Protein AF-A0A098L972-F1 (afdb_monomer)

Organism: NCBI:txid153721

Solvent-accessible surface area (backbone atoms only — not comparable 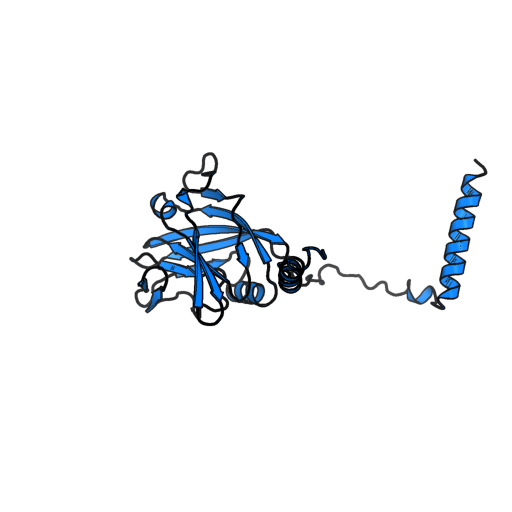to full-atom values): 12579 Å² total; per-residue (Å²): 134,75,71,64,62,56,52,55,59,48,53,55,49,55,52,52,56,57,46,61,78,64,75,62,63,70,65,75,79,73,66,68,86,61,79,78,60,72,91,69,64,77,63,98,65,78,72,55,66,56,50,44,35,39,40,36,23,68,23,90,53,51,44,54,41,71,72,47,38,61,72,61,92,70,59,83,56,42,36,58,42,66,31,90,83,67,70,39,61,31,49,78,92,23,22,44,40,78,46,45,74,92,45,54,71,67,53,50,33,50,40,29,56,76,52,31,27,26,33,43,26,38,36,36,38,40,70,42,75,76,41,36,73,36,47,31,40,40,36,34,59,53,93,96,47,69,51,74,45,80,40,58,61,69,79,49,72,45,64,38,90,92,38,92,36,32,37,38,30,74,81,38,74,43,76,41,31,49,51,23,31,43,30,43,45,37,46,47,65,33,57,36,37,40,36,35,27,43,51,63,70,49,58,65,74,57,58,56,50,59,61,65,70,73,75,81,86,85,79,90,128

Secondary structure (DSSP, 8-state):
--SHHHHHHHHHHHHHHHHHTTT--HHHHSS------TTS---S----SEEEEEEEE-SSS-EEEESS-SS----SS-TTPBPTTT-PBPPTT-SEEEEESSS-HHHHHHHHHHS-EEEEEEEEE-SSHHHHTSPEEEEEEETTEEEEEEE-GGGSS-B-TT-TTEEEETT--EEESTTEEEEEEE-TT-EEEEEEEEEEE--HHHHHHHHHTSS------

Sequence (221 aa):
MKTVNNLVQAFEREAEQSFQNFGGKRSEFLGSNQNFNLSGMVSEGDVPNEIVITIENTDSLDLAAPIFSANEGISTPYGGVTDTITGNTASSGKGIIITPQDYTHNELKKMTENSPFTITKLRYDFGDNTQLKKKFVMRKKDGVSYITTPYYPQNKQNLANNINTVLEDHDFFMVVNAQTTLFVVVGAGKTVQLALTTGARFDATNALRAQTVVTTGRKSY

Structure (mmCIF, N/CA/C/O backbone):
data_AF-A0A098L972-F1
#
_entry.id   AF-A0A098L972-F1
#
loop_
_atom_site.group_PDB
_atom_site.id
_atom_site.type_symbol
_atom_site.label_atom_id
_atom_site.label_alt_id
_atom_site.label_comp_id
_atom_site.label_asym_id
_atom_site.label_entity_id
_atom_site.label_seq_id
_atom_site.pdbx_PDB_ins_code
_atom_site.Cartn_x
_atom_site.Cartn_y
_atom_site.Cartn_z
_atom_site.occupancy
_atom_site.B_iso_or_equiv
_atom_site.auth_seq_id
_atom_site.auth_comp_id
_atom_site.auth_asym_id
_atom_site.auth_atom_id
_atom_site.pdbx_PDB_model_num
ATOM 1 N N . MET A 1 1 ? -5.605 -43.543 -54.477 1.00 52.50 1 MET A N 1
ATOM 2 C CA . MET A 1 1 ? -4.795 -43.890 -53.283 1.00 52.50 1 MET A CA 1
ATOM 3 C C . MET A 1 1 ? -3.302 -44.161 -53.559 1.00 52.50 1 MET A C 1
ATOM 5 O O . MET A 1 1 ? -2.618 -44.557 -52.631 1.00 52.50 1 MET A O 1
ATOM 9 N N . LYS A 1 2 ? -2.740 -43.922 -54.762 1.00 51.16 2 LYS A N 1
ATOM 10 C CA . LYS A 1 2 ? -1.285 -44.105 -55.018 1.00 51.16 2 LYS A CA 1
ATOM 11 C C . LYS A 1 2 ? -0.447 -42.813 -54.982 1.00 51.16 2 LYS A C 1
ATOM 13 O O . LYS A 1 2 ? 0.771 -42.893 -54.973 1.00 51.16 2 LYS A O 1
ATOM 18 N N . THR A 1 3 ? -1.072 -41.637 -54.922 1.00 50.12 3 THR A N 1
ATOM 19 C CA . THR A 1 3 ? -0.370 -40.343 -55.055 1.00 50.12 3 THR A CA 1
ATOM 20 C C . THR A 1 3 ? 0.078 -39.735 -53.718 1.00 50.12 3 THR A C 1
ATOM 22 O O . THR A 1 3 ? 1.050 -38.994 -53.688 1.00 50.12 3 THR A O 1
ATOM 25 N N . VAL A 1 4 ? -0.575 -40.083 -52.601 1.00 47.16 4 VAL A N 1
ATOM 26 C CA . VAL A 1 4 ? -0.238 -39.551 -51.262 1.00 47.16 4 VAL A CA 1
ATOM 27 C C . VAL A 1 4 ? 1.018 -40.221 -50.684 1.00 47.16 4 VAL A C 1
ATOM 29 O O . VAL A 1 4 ? 1.848 -39.546 -50.084 1.00 47.16 4 VAL A O 1
ATOM 32 N N . ASN A 1 5 ? 1.231 -41.515 -50.957 1.00 50.75 5 ASN A N 1
ATOM 33 C CA . ASN A 1 5 ? 2.421 -42.241 -50.485 1.00 50.75 5 ASN A CA 1
ATOM 34 C C . ASN A 1 5 ? 3.733 -41.721 -51.092 1.00 50.75 5 ASN A C 1
ATOM 36 O O . ASN A 1 5 ? 4.767 -41.773 -50.434 1.00 50.75 5 ASN A O 1
ATOM 40 N N . ASN A 1 6 ? 3.700 -41.178 -52.312 1.00 51.72 6 ASN A N 1
ATOM 41 C CA . ASN A 1 6 ? 4.909 -40.668 -52.961 1.00 51.72 6 ASN A CA 1
ATOM 42 C C . ASN A 1 6 ? 5.360 -39.312 -52.394 1.00 51.72 6 ASN A C 1
ATOM 44 O O . ASN A 1 6 ? 6.551 -39.024 -52.416 1.00 51.72 6 ASN A O 1
ATOM 48 N N . LEU A 1 7 ? 4.435 -38.501 -51.864 1.00 49.41 7 LEU A N 1
ATOM 49 C CA . LEU A 1 7 ? 4.753 -37.206 -51.248 1.00 49.41 7 LEU A CA 1
ATOM 50 C C . LEU A 1 7 ? 5.332 -37.372 -49.837 1.00 49.41 7 LEU A C 1
ATOM 52 O O . LEU A 1 7 ? 6.289 -36.687 -49.494 1.00 49.41 7 LEU A O 1
ATOM 56 N N . VAL A 1 8 ? 4.824 -38.332 -49.057 1.00 56.50 8 VAL A N 1
ATOM 57 C CA . VAL A 1 8 ? 5.379 -38.659 -47.730 1.00 56.50 8 VAL A CA 1
ATOM 58 C C . VAL A 1 8 ? 6.806 -39.201 -47.861 1.00 56.50 8 VAL A C 1
ATOM 60 O O . VAL A 1 8 ? 7.713 -38.716 -47.195 1.00 56.50 8 VAL A O 1
ATOM 63 N N . GLN A 1 9 ? 7.045 -40.105 -48.817 1.00 56.38 9 GLN A N 1
ATOM 64 C CA . GLN A 1 9 ? 8.383 -40.652 -49.074 1.00 56.38 9 GLN A CA 1
ATOM 65 C C . GLN A 1 9 ? 9.368 -39.648 -49.695 1.00 56.38 9 GLN A C 1
ATOM 67 O O . GLN A 1 9 ? 10.576 -39.897 -49.693 1.00 56.38 9 GLN A O 1
ATOM 72 N N . ALA A 1 10 ? 8.881 -38.555 -50.291 1.00 56.00 10 ALA A N 1
ATOM 73 C CA . ALA A 1 10 ? 9.723 -37.461 -50.772 1.00 56.00 10 ALA A CA 1
ATOM 74 C C . ALA A 1 10 ? 10.116 -36.526 -49.617 1.00 56.00 10 ALA A C 1
ATOM 76 O O . ALA A 1 10 ? 11.287 -36.179 -49.493 1.00 56.00 10 ALA A O 1
ATOM 77 N N . PHE A 1 11 ? 9.171 -36.221 -48.721 1.00 54.25 11 PHE A N 1
ATOM 78 C CA . PHE A 1 11 ? 9.417 -35.407 -47.530 1.00 54.25 11 PHE A CA 1
ATOM 79 C C . PHE A 1 11 ? 10.381 -36.090 -46.546 1.00 54.25 11 PHE A C 1
ATOM 81 O O . PHE A 1 11 ? 11.287 -35.455 -46.011 1.00 54.25 11 PHE A O 1
ATOM 88 N N . GLU A 1 12 ? 10.254 -37.408 -46.360 1.00 56.72 12 GLU A N 1
ATOM 89 C CA . GLU A 1 12 ? 11.177 -38.191 -45.525 1.00 56.72 12 GLU A CA 1
ATOM 90 C C . GLU A 1 12 ? 12.604 -38.218 -46.100 1.00 56.72 12 GLU A C 1
ATOM 92 O O . GLU A 1 12 ? 13.575 -38.129 -45.347 1.00 56.72 12 GLU A O 1
ATOM 97 N N . ARG A 1 13 ? 12.747 -38.246 -47.433 1.00 58.44 13 ARG A N 1
ATOM 98 C CA . ARG A 1 13 ? 14.059 -38.205 -48.102 1.00 58.44 13 ARG A CA 1
ATOM 99 C C . ARG A 1 13 ? 14.726 -36.830 -48.045 1.00 58.44 13 ARG A C 1
ATOM 101 O O . ARG A 1 13 ? 15.944 -36.767 -47.885 1.00 58.44 13 ARG A O 1
ATOM 108 N N . GLU A 1 14 ? 13.962 -35.742 -48.142 1.00 56.00 14 GLU A N 1
ATOM 109 C CA . GLU A 1 14 ? 14.492 -34.378 -47.965 1.00 56.00 14 GLU A CA 1
ATOM 110 C C . GLU A 1 14 ? 14.901 -34.107 -46.511 1.00 56.00 14 GLU A C 1
AT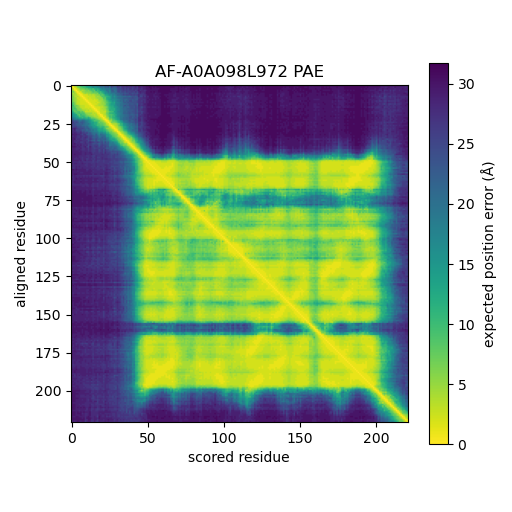OM 112 O O . GLU A 1 14 ? 15.937 -33.481 -46.263 1.00 56.00 14 GLU A O 1
ATOM 117 N N . ALA A 1 15 ? 14.155 -34.646 -45.541 1.00 56.66 15 ALA A N 1
ATOM 118 C CA . ALA A 1 15 ? 14.544 -34.590 -44.138 1.00 56.66 15 ALA A CA 1
ATOM 119 C C . ALA A 1 15 ? 15.865 -35.346 -43.898 1.00 56.66 15 ALA A C 1
ATOM 121 O O . ALA A 1 15 ? 16.786 -34.789 -43.302 1.00 56.66 15 ALA A O 1
ATOM 122 N N . GLU A 1 16 ? 16.021 -36.568 -44.417 1.00 54.09 16 GLU A N 1
ATOM 123 C CA . GLU A 1 16 ? 17.257 -37.350 -44.250 1.00 54.09 16 GLU A CA 1
ATOM 124 C C . GLU A 1 16 ? 18.489 -36.714 -44.911 1.00 54.09 16 GLU A C 1
ATOM 126 O O . GLU A 1 16 ? 19.567 -36.722 -44.311 1.00 54.09 16 GLU A O 1
ATOM 131 N N . GLN A 1 17 ? 18.350 -36.106 -46.095 1.00 56.09 17 GLN A N 1
ATOM 132 C CA . GLN A 1 17 ? 19.457 -35.374 -46.728 1.00 56.09 17 GLN A CA 1
ATOM 133 C C . GLN A 1 17 ? 19.854 -34.123 -45.935 1.00 56.09 17 GLN A C 1
ATOM 135 O O . GLN A 1 17 ? 21.042 -33.816 -45.815 1.00 56.09 17 GLN A O 1
ATOM 140 N N . SER A 1 18 ? 18.882 -33.443 -45.323 1.00 51.28 18 SER A N 1
ATOM 141 C CA . SER A 1 18 ? 19.144 -32.294 -44.449 1.00 51.28 18 SER A CA 1
ATOM 142 C C . SER A 1 18 ? 19.901 -32.703 -43.178 1.00 51.28 18 SER A C 1
ATOM 144 O O . SER A 1 18 ? 20.787 -31.979 -42.730 1.00 51.28 18 SER A O 1
ATOM 146 N N . PHE A 1 19 ? 19.623 -33.892 -42.630 1.00 49.41 19 PHE A N 1
ATOM 147 C CA . PHE A 1 19 ? 20.307 -34.412 -41.441 1.00 49.41 19 PHE A CA 1
ATOM 148 C C . PHE A 1 19 ? 21.750 -34.868 -41.706 1.00 49.41 19 PHE A C 1
ATOM 150 O O . PHE A 1 19 ? 22.604 -34.689 -40.837 1.00 49.41 19 PHE A O 1
ATOM 157 N N . GLN A 1 20 ? 22.062 -35.412 -42.888 1.00 52.22 20 GLN A N 1
ATOM 158 C CA . GLN A 1 20 ? 23.442 -35.805 -43.216 1.00 52.22 20 GLN A CA 1
ATOM 159 C C . GLN A 1 20 ? 24.374 -34.601 -43.416 1.00 52.22 20 GLN A C 1
ATOM 161 O O . GLN A 1 20 ? 25.539 -34.663 -43.024 1.00 52.22 20 GLN A O 1
ATOM 166 N N . ASN A 1 21 ? 23.855 -33.480 -43.928 1.00 50.22 21 ASN A N 1
ATOM 167 C CA . ASN A 1 21 ? 24.629 -32.246 -44.108 1.00 50.22 21 ASN A CA 1
ATOM 168 C C . ASN A 1 21 ? 25.026 -31.566 -42.784 1.00 50.22 21 ASN A C 1
ATOM 170 O O . ASN A 1 21 ? 25.947 -30.753 -42.771 1.00 50.22 21 ASN A O 1
ATOM 174 N N . PHE A 1 22 ? 24.373 -31.914 -41.669 1.00 47.09 22 PHE A N 1
ATOM 175 C CA . PHE A 1 22 ? 24.685 -31.387 -40.336 1.00 47.09 22 PHE A CA 1
ATOM 176 C C . PHE A 1 22 ? 25.669 -32.249 -39.530 1.00 47.09 22 PHE A C 1
ATOM 178 O O . PHE A 1 22 ? 25.986 -31.898 -38.397 1.00 47.09 22 PHE A O 1
ATOM 185 N N . GLY A 1 23 ? 26.168 -33.366 -40.079 1.00 49.84 23 GLY A N 1
ATOM 186 C CA . GLY A 1 23 ? 27.240 -34.165 -39.464 1.00 49.84 23 GLY A CA 1
ATOM 187 C C . GLY A 1 23 ? 26.935 -34.760 -38.077 1.00 49.84 23 GLY A C 1
ATOM 188 O O . GLY A 1 23 ? 27.828 -35.326 -37.450 1.00 49.84 23 GLY A O 1
ATOM 189 N N . GLY A 1 24 ? 25.697 -34.656 -37.585 1.00 48.06 24 GLY A N 1
ATOM 190 C CA . GLY A 1 24 ? 25.294 -35.112 -36.256 1.00 48.06 24 GLY A CA 1
ATOM 191 C C . GLY A 1 24 ? 24.849 -36.573 -36.260 1.00 48.06 24 GLY A C 1
ATOM 192 O O . GLY A 1 24 ? 23.961 -36.969 -37.017 1.00 48.06 24 GLY A O 1
ATOM 193 N N . LYS A 1 25 ? 25.438 -37.401 -35.393 1.00 47.75 25 LYS A N 1
ATOM 194 C CA . LYS A 1 25 ? 25.010 -38.793 -35.206 1.00 47.75 25 LYS A CA 1
ATOM 195 C C . LYS A 1 25 ? 23.637 -38.817 -34.528 1.00 47.75 25 LYS A C 1
ATOM 197 O O . LYS A 1 25 ? 23.486 -38.326 -33.414 1.00 47.75 25 LYS A O 1
ATOM 202 N N . ARG A 1 26 ? 22.649 -39.483 -35.140 1.00 45.66 26 ARG A N 1
ATOM 203 C CA . ARG A 1 26 ? 21.305 -39.711 -34.554 1.00 45.66 26 ARG A CA 1
ATOM 204 C C . ARG A 1 26 ? 21.328 -40.311 -33.137 1.00 45.66 26 ARG A C 1
ATOM 206 O O . ARG A 1 26 ? 20.371 -40.128 -32.390 1.00 45.66 26 ARG A O 1
ATOM 213 N N . SER A 1 27 ? 22.405 -41.000 -32.751 1.00 44.72 27 SER A N 1
ATOM 214 C CA . SER A 1 27 ? 22.571 -41.571 -31.408 1.00 44.72 27 SER A CA 1
ATOM 215 C C . SER A 1 27 ? 22.803 -40.530 -30.308 1.00 44.72 27 SER A C 1
ATOM 217 O O . SER A 1 27 ? 22.597 -40.847 -29.143 1.00 44.72 27 SER A O 1
ATOM 219 N N . GLU A 1 28 ? 23.202 -39.302 -30.649 1.00 48.22 28 GLU A N 1
ATOM 220 C CA . GLU A 1 28 ? 23.379 -38.212 -29.676 1.00 48.22 28 GLU A CA 1
ATOM 221 C C . GLU A 1 28 ? 22.061 -37.480 -29.379 1.00 48.22 28 GLU A C 1
ATOM 223 O O . GLU A 1 28 ? 21.937 -36.839 -28.341 1.00 48.22 28 GLU A O 1
ATOM 228 N N . PHE A 1 29 ? 21.044 -37.638 -30.236 1.00 43.81 29 PHE A N 1
ATOM 229 C CA . PHE A 1 29 ? 19.722 -37.021 -30.061 1.00 43.81 29 PHE A CA 1
ATOM 230 C C . PHE A 1 29 ? 18.684 -37.951 -29.407 1.00 43.81 29 PHE A C 1
ATOM 232 O O . PHE A 1 29 ? 17.643 -37.490 -28.953 1.00 43.81 29 PHE A O 1
ATOM 239 N N . LEU A 1 30 ? 18.955 -39.260 -29.351 1.00 47.97 30 LEU A N 1
ATOM 240 C CA . LEU A 1 30 ? 18.046 -40.276 -28.791 1.00 47.97 30 LEU A CA 1
ATOM 241 C C . LEU A 1 30 ? 18.628 -41.009 -27.564 1.00 47.97 30 LEU A C 1
ATOM 243 O O . LEU A 1 30 ? 18.025 -41.957 -27.069 1.00 47.97 30 LEU A O 1
ATOM 247 N N . GLY A 1 31 ? 19.800 -40.584 -27.075 1.00 37.75 31 GLY A N 1
ATOM 248 C CA . GLY A 1 31 ? 20.553 -41.245 -25.999 1.00 37.75 31 GLY A CA 1
ATOM 249 C C . GLY A 1 31 ? 20.462 -40.597 -24.615 1.00 37.75 31 GLY A C 1
ATOM 250 O O . GLY A 1 31 ? 21.048 -41.111 -23.667 1.00 37.75 31 GLY A O 1
ATOM 251 N N . SER A 1 32 ? 19.729 -39.497 -24.460 1.00 41.75 32 SER A N 1
ATOM 252 C CA . SER A 1 32 ? 19.492 -38.852 -23.169 1.00 41.75 32 SER A CA 1
ATOM 253 C C . SER A 1 32 ? 18.006 -38.905 -22.828 1.00 41.75 32 SER A C 1
ATOM 255 O O . SER A 1 32 ? 17.305 -37.901 -22.837 1.00 41.75 32 SER A O 1
ATOM 257 N N . ASN A 1 33 ? 17.549 -40.088 -22.403 1.00 42.75 33 ASN A N 1
ATOM 258 C CA . ASN A 1 33 ? 16.444 -40.206 -21.444 1.00 42.75 33 ASN A CA 1
ATOM 259 C C . ASN A 1 33 ? 16.915 -39.643 -20.086 1.00 42.75 33 ASN A C 1
ATOM 261 O O . ASN A 1 33 ? 16.972 -40.324 -19.065 1.00 42.75 33 ASN A O 1
ATOM 265 N N . GLN A 1 34 ? 17.320 -38.374 -20.083 1.00 42.16 34 GLN A N 1
ATOM 266 C CA . GLN A 1 34 ? 17.181 -37.554 -18.903 1.00 42.16 34 GLN A CA 1
ATOM 267 C C . GLN A 1 34 ? 15.675 -37.427 -18.758 1.00 42.16 34 GLN A C 1
ATOM 269 O O . GLN A 1 34 ? 15.021 -36.852 -19.627 1.00 42.16 34 GLN A O 1
ATOM 274 N N . ASN A 1 35 ? 15.116 -38.017 -17.702 1.00 35.00 35 ASN A N 1
ATOM 275 C CA . ASN A 1 35 ? 13.846 -37.548 -17.182 1.00 35.00 35 ASN A CA 1
ATOM 276 C C . ASN A 1 35 ? 13.989 -36.031 -17.080 1.00 35.00 35 ASN A C 1
ATOM 278 O O . ASN A 1 35 ? 14.653 -35.534 -16.170 1.00 35.00 35 ASN A O 1
ATOM 282 N N . PHE A 1 36 ? 13.434 -35.309 -18.054 1.00 39.00 36 PHE A N 1
ATOM 283 C CA . PHE A 1 36 ? 13.243 -33.879 -17.957 1.00 39.00 36 PHE A CA 1
ATOM 284 C C . PHE A 1 36 ? 12.194 -33.739 -16.870 1.00 39.00 36 PHE A C 1
ATOM 286 O O . PHE A 1 36 ? 10.987 -33.766 -17.105 1.00 39.00 36 PHE A O 1
ATOM 293 N N . ASN A 1 37 ? 12.679 -33.744 -15.635 1.00 36.34 37 ASN A N 1
ATOM 294 C CA . ASN A 1 37 ? 11.884 -33.504 -14.466 1.00 36.34 37 ASN A CA 1
ATOM 295 C C . ASN A 1 37 ? 11.554 -32.013 -14.541 1.00 36.34 37 ASN A C 1
ATOM 297 O O . ASN A 1 37 ? 12.272 -31.164 -14.018 1.00 36.34 37 ASN A O 1
ATOM 301 N N . LEU A 1 38 ? 10.488 -31.693 -15.279 1.00 42.19 38 LEU A N 1
ATOM 302 C CA . LEU A 1 38 ? 9.939 -30.343 -15.419 1.00 42.19 38 LEU A CA 1
ATOM 303 C C . LEU A 1 38 ? 9.474 -29.774 -14.068 1.00 42.19 38 LEU A C 1
ATOM 305 O O . LEU A 1 38 ? 9.121 -28.607 -13.985 1.00 42.19 38 LEU A O 1
ATOM 309 N N . SER A 1 39 ? 9.542 -30.557 -12.991 1.00 37.50 39 SER A N 1
ATOM 310 C CA . S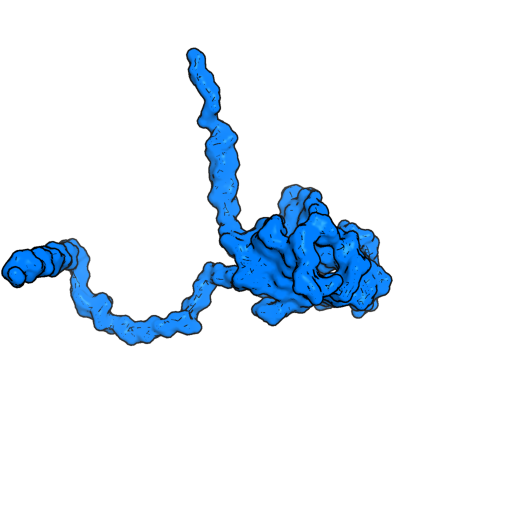ER A 1 39 ? 9.359 -30.107 -11.612 1.00 37.50 39 SER A CA 1
ATOM 311 C C . SER A 1 39 ? 10.551 -29.325 -11.034 1.00 37.50 39 SER A C 1
ATOM 313 O O . SER A 1 39 ? 10.478 -28.906 -9.885 1.00 37.50 39 SER A O 1
ATOM 315 N N . GLY A 1 40 ? 11.643 -29.135 -11.792 1.00 33.03 40 GLY A N 1
ATOM 316 C CA . GLY A 1 40 ? 12.849 -28.424 -11.338 1.00 33.03 40 GLY A CA 1
ATOM 317 C C . GLY A 1 40 ? 13.252 -27.184 -12.144 1.00 33.03 40 GLY A C 1
ATOM 318 O O . GLY A 1 40 ? 14.181 -26.490 -11.737 1.00 33.03 40 GLY A O 1
ATOM 319 N N . MET A 1 41 ? 12.576 -26.868 -13.255 1.00 32.41 41 MET A N 1
ATOM 320 C CA . MET A 1 41 ? 12.711 -25.556 -13.895 1.00 32.41 41 MET A CA 1
ATOM 321 C C . MET A 1 41 ? 11.709 -24.613 -13.239 1.00 32.41 41 MET A C 1
ATOM 323 O O . MET A 1 41 ? 10.597 -24.437 -13.727 1.00 32.41 41 MET A O 1
ATOM 327 N N . VAL A 1 42 ? 12.098 -23.991 -12.129 1.00 40.50 42 VAL A N 1
ATOM 328 C CA . VAL A 1 42 ? 11.539 -22.670 -11.832 1.00 40.50 42 VAL A CA 1
ATOM 329 C C . VAL A 1 42 ? 11.957 -21.803 -13.014 1.00 40.50 42 VAL A C 1
ATOM 331 O O . VAL A 1 42 ? 13.148 -21.550 -13.207 1.00 40.50 42 VAL A O 1
ATOM 334 N N . SER A 1 43 ? 10.994 -21.455 -13.870 1.00 40.91 43 SER A N 1
ATOM 335 C CA . SER A 1 43 ? 11.189 -20.428 -14.885 1.00 40.91 43 SER A CA 1
ATOM 336 C C . SER A 1 43 ? 11.781 -19.212 -14.171 1.00 40.91 43 SER A C 1
ATOM 338 O O . SER A 1 43 ? 11.425 -18.930 -13.022 1.00 40.91 43 SER A O 1
ATOM 340 N N . GLU A 1 44 ? 12.716 -18.494 -14.791 1.00 41.06 44 GLU A N 1
ATOM 341 C CA . GLU A 1 44 ? 13.059 -17.161 -14.305 1.00 41.06 44 GLU A CA 1
ATOM 342 C C . GLU A 1 44 ? 11.805 -16.285 -14.444 1.00 41.06 44 GLU A C 1
ATOM 344 O O . GLU A 1 44 ? 11.593 -15.632 -15.460 1.00 41.06 44 GLU A O 1
ATOM 349 N N . GLY A 1 45 ? 10.987 -16.331 -13.389 1.00 46.09 45 GLY A N 1
ATOM 350 C CA . GLY A 1 45 ? 9.816 -15.575 -12.957 1.00 46.09 45 GLY A CA 1
ATOM 351 C C . GLY A 1 45 ? 8.551 -15.602 -13.817 1.00 46.09 45 GLY A C 1
ATOM 352 O O . GLY A 1 45 ? 8.184 -14.609 -14.454 1.00 46.09 45 GLY A O 1
ATOM 353 N N . ASP A 1 46 ? 7.757 -16.639 -13.620 1.00 50.50 46 ASP A N 1
ATOM 354 C CA . ASP A 1 46 ? 6.315 -16.436 -13.600 1.00 50.50 46 ASP A CA 1
ATOM 355 C C . ASP A 1 46 ? 5.983 -15.457 -12.467 1.00 50.50 46 ASP A C 1
ATOM 357 O O . ASP A 1 46 ? 6.101 -15.764 -11.281 1.00 50.50 46 ASP A O 1
ATOM 361 N N . VAL A 1 47 ? 5.650 -14.220 -12.837 1.00 56.81 47 VAL A N 1
ATOM 362 C CA . VAL A 1 47 ? 5.037 -13.288 -11.894 1.00 56.81 47 VAL A CA 1
ATOM 363 C C . VAL A 1 47 ? 3.684 -13.917 -11.536 1.00 56.81 47 VAL A C 1
ATOM 365 O O . VAL A 1 47 ? 2.954 -14.302 -12.451 1.00 56.81 47 VAL A O 1
ATOM 368 N N . PRO A 1 48 ? 3.345 -14.098 -10.250 1.00 59.75 48 PRO A N 1
ATOM 369 C CA . PRO A 1 48 ? 2.077 -14.711 -9.867 1.00 59.75 48 PRO A CA 1
ATOM 370 C C . PRO A 1 48 ? 0.924 -13.954 -10.505 1.00 59.75 48 PRO A C 1
ATOM 372 O O . PRO A 1 48 ? 0.893 -12.728 -10.432 1.00 59.75 48 PRO A O 1
ATOM 375 N N . ASN A 1 49 ? -0.058 -14.660 -11.061 1.00 79.69 49 ASN A N 1
ATOM 376 C CA . ASN A 1 49 ? -1.231 -14.016 -11.658 1.00 79.69 49 ASN A CA 1
ATOM 377 C C . ASN A 1 49 ? -1.921 -13.037 -10.686 1.00 79.69 49 ASN A C 1
ATOM 379 O O . ASN A 1 49 ? -2.526 -12.066 -11.130 1.00 79.69 49 ASN A O 1
ATOM 383 N N . GLU A 1 50 ? -1.788 -13.242 -9.371 1.00 88.62 50 GLU A N 1
ATOM 384 C CA . GLU A 1 50 ? -2.273 -12.339 -8.328 1.00 88.62 50 GLU A CA 1
ATOM 385 C C . GLU A 1 50 ? -1.318 -12.322 -7.120 1.00 88.62 50 GLU A C 1
ATOM 387 O O . GLU A 1 50 ? -0.862 -13.369 -6.671 1.00 88.62 50 GLU A O 1
ATOM 392 N N . ILE A 1 51 ? -1.014 -11.137 -6.582 1.00 90.25 51 ILE A N 1
ATOM 393 C CA . ILE A 1 51 ? -0.296 -10.961 -5.312 1.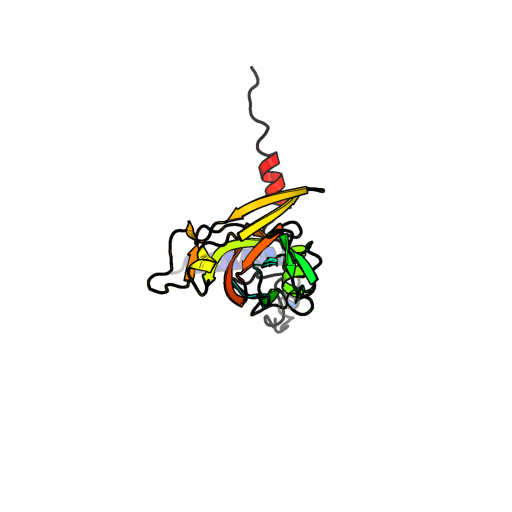00 90.25 51 ILE A CA 1
ATOM 394 C C . ILE A 1 51 ? -1.317 -10.541 -4.255 1.00 90.25 51 ILE A C 1
ATOM 396 O O . ILE A 1 51 ? -1.863 -9.437 -4.337 1.00 90.25 51 ILE A O 1
ATOM 400 N N . VAL A 1 52 ? -1.555 -11.395 -3.258 1.00 92.62 52 VAL A N 1
ATOM 401 C CA . VAL A 1 52 ? -2.466 -11.103 -2.141 1.00 92.62 52 VAL A CA 1
ATOM 402 C C . VAL A 1 52 ? -1.681 -10.631 -0.922 1.00 92.62 52 VAL A C 1
ATOM 404 O O . VAL A 1 52 ? -0.694 -11.254 -0.526 1.00 92.62 52 VAL A O 1
ATOM 407 N N . ILE A 1 53 ? -2.100 -9.511 -0.336 1.00 92.56 53 ILE A N 1
ATOM 408 C CA . ILE A 1 53 ? -1.400 -8.839 0.759 1.00 92.56 53 ILE A CA 1
ATOM 409 C C . ILE A 1 53 ? -2.405 -8.377 1.798 1.00 92.56 53 ILE A C 1
ATOM 411 O O . ILE A 1 53 ? -3.283 -7.567 1.503 1.00 92.56 53 ILE A O 1
ATOM 415 N N . THR A 1 54 ? -2.231 -8.846 3.027 1.00 94.00 54 THR A N 1
ATOM 416 C CA . THR A 1 54 ? -2.949 -8.336 4.193 1.00 94.00 54 THR A CA 1
ATOM 417 C C . THR A 1 54 ? -2.116 -7.248 4.859 1.00 94.00 54 THR A C 1
ATOM 419 O O . THR A 1 54 ? -0.903 -7.394 5.024 1.00 94.00 54 THR A O 1
ATOM 422 N N . ILE A 1 55 ? -2.762 -6.146 5.229 1.00 93.25 55 ILE A N 1
ATOM 423 C CA . ILE A 1 55 ? -2.131 -4.998 5.875 1.00 93.25 55 ILE A CA 1
ATOM 424 C C . ILE A 1 55 ? -2.902 -4.688 7.149 1.00 93.25 55 ILE A C 1
ATOM 426 O O . ILE A 1 55 ? -4.094 -4.390 7.091 1.00 93.25 55 ILE A O 1
ATOM 430 N N . GLU A 1 56 ? -2.216 -4.715 8.283 1.00 93.69 56 GLU A N 1
ATOM 431 C CA . GLU A 1 56 ? -2.780 -4.371 9.586 1.00 93.69 56 GLU A CA 1
ATOM 432 C C . GLU A 1 56 ? -2.108 -3.109 10.127 1.00 93.69 56 GLU A C 1
ATOM 434 O O . GLU A 1 56 ? -0.880 -3.013 10.165 1.00 93.69 56 GLU A O 1
ATOM 439 N N . ASN A 1 57 ? -2.914 -2.143 10.564 1.00 93.62 57 ASN A N 1
ATOM 440 C CA . ASN A 1 57 ? -2.454 -0.985 11.313 1.00 93.62 57 ASN A CA 1
ATOM 441 C C . ASN A 1 57 ? -2.767 -1.169 12.800 1.00 93.62 57 ASN A C 1
ATOM 443 O O . ASN A 1 57 ? -3.904 -1.003 13.236 1.00 93.62 57 ASN A O 1
ATOM 447 N N . THR A 1 58 ? -1.736 -1.470 13.584 1.00 93.62 58 THR A N 1
ATOM 448 C CA . THR A 1 58 ? -1.845 -1.670 15.040 1.00 93.62 58 THR A CA 1
ATOM 449 C C . THR A 1 58 ? -1.795 -0.360 15.841 1.00 93.62 58 THR A C 1
ATOM 451 O O . THR A 1 58 ? -1.914 -0.372 17.071 1.00 93.62 58 THR A O 1
ATOM 454 N N . ASP A 1 59 ? -1.606 0.780 15.168 1.00 93.12 59 ASP A N 1
ATOM 455 C CA . ASP A 1 59 ? -1.552 2.103 15.783 1.00 93.12 59 ASP A CA 1
ATOM 456 C C . ASP A 1 59 ? -2.941 2.763 15.895 1.00 93.12 59 ASP A C 1
ATOM 458 O O . ASP A 1 59 ? -3.920 2.362 15.265 1.00 93.12 59 ASP A O 1
ATOM 462 N N . SER A 1 60 ? -3.024 3.794 16.733 1.00 92.88 60 SER A N 1
ATOM 463 C CA . SER A 1 60 ? -4.178 4.686 16.881 1.00 92.88 60 SER A CA 1
ATOM 464 C C . SER A 1 60 ? -4.218 5.827 15.857 1.00 92.88 60 SER A C 1
ATOM 466 O O . SER A 1 60 ? -5.180 6.594 15.845 1.00 92.88 60 SER A O 1
ATOM 468 N N . LEU A 1 61 ? -3.186 5.966 15.026 1.00 93.31 61 LEU A N 1
ATOM 469 C CA . LEU A 1 61 ? -3.105 6.933 13.934 1.00 93.31 61 LEU A CA 1
ATOM 470 C C . LEU A 1 61 ? -3.238 6.235 12.580 1.00 93.31 61 LEU A C 1
ATOM 472 O O . LEU A 1 61 ? -2.871 5.072 12.430 1.00 93.31 61 LEU A O 1
ATOM 476 N N . ASP A 1 62 ? -3.723 6.959 11.574 1.00 93.75 62 ASP A N 1
ATOM 477 C CA . ASP A 1 62 ? -3.672 6.488 10.188 1.00 93.75 62 ASP A CA 1
ATOM 478 C C . ASP A 1 62 ? -2.213 6.406 9.726 1.00 93.75 62 ASP A C 1
ATOM 480 O O . ASP A 1 62 ? -1.461 7.364 9.905 1.00 93.75 62 ASP A O 1
ATOM 484 N N . LEU A 1 63 ? -1.820 5.303 9.093 1.00 92.25 63 LEU A N 1
ATOM 485 C CA . LEU A 1 63 ? -0.448 5.084 8.626 1.00 92.25 63 LEU A CA 1
ATOM 486 C C . LEU A 1 63 ? -0.447 4.545 7.193 1.00 92.25 63 LEU A C 1
ATOM 488 O O . LEU A 1 63 ? -1.357 3.819 6.793 1.00 92.25 63 LEU A O 1
ATOM 492 N N . ALA A 1 64 ? 0.573 4.883 6.405 1.00 90.75 64 ALA A N 1
ATOM 493 C CA . ALA A 1 64 ? 0.763 4.346 5.065 1.00 90.75 64 ALA A CA 1
ATOM 494 C C . ALA A 1 64 ? 1.678 3.119 5.056 1.00 90.75 64 ALA A C 1
ATOM 496 O O . ALA A 1 64 ? 2.805 3.140 5.548 1.00 90.75 64 ALA A O 1
ATOM 497 N N . ALA A 1 65 ? 1.192 2.055 4.426 1.00 89.00 65 ALA A N 1
ATOM 498 C CA . ALA A 1 65 ? 1.908 0.813 4.207 1.00 89.00 65 ALA A CA 1
ATOM 499 C C . ALA A 1 65 ? 2.612 0.821 2.840 1.00 89.00 65 ALA A C 1
ATOM 501 O O . ALA A 1 65 ? 1.920 0.914 1.821 1.00 89.00 65 ALA A O 1
ATOM 502 N N . PRO A 1 66 ? 3.951 0.717 2.778 1.00 88.44 66 PRO A N 1
ATOM 503 C CA . PRO A 1 66 ? 4.681 0.563 1.523 1.00 88.44 66 PRO A CA 1
ATOM 504 C C . PRO A 1 66 ? 4.681 -0.901 1.059 1.00 88.44 66 PRO A C 1
ATOM 506 O O . PRO A 1 66 ? 5.217 -1.783 1.722 1.00 88.44 66 PRO A O 1
ATOM 509 N N . ILE A 1 67 ? 4.079 -1.172 -0.093 1.00 86.31 67 ILE A N 1
ATOM 510 C CA . ILE A 1 67 ? 3.882 -2.537 -0.596 1.00 86.31 67 ILE A CA 1
ATOM 511 C C . ILE A 1 67 ? 5.064 -3.016 -1.439 1.00 86.31 67 ILE A C 1
ATOM 513 O O . ILE A 1 67 ? 5.678 -4.040 -1.152 1.00 86.31 67 ILE A O 1
ATOM 517 N N . PHE A 1 68 ? 5.397 -2.260 -2.482 1.00 82.75 68 PHE A N 1
ATOM 518 C CA . PHE A 1 68 ? 6.496 -2.560 -3.395 1.00 82.75 68 PHE A CA 1
ATOM 519 C C . PHE A 1 68 ? 7.616 -1.565 -3.138 1.00 82.75 68 PHE A C 1
ATOM 521 O O . PHE A 1 68 ? 7.667 -0.544 -3.799 1.00 82.75 68 PHE A O 1
ATOM 528 N N . SER A 1 69 ? 8.455 -1.775 -2.129 1.00 71.62 69 SER A N 1
ATOM 529 C CA . SER A 1 69 ? 9.412 -0.747 -1.705 1.00 71.62 69 SER A CA 1
ATOM 530 C C . SER A 1 69 ? 10.847 -1.241 -1.637 1.00 71.62 69 SER A C 1
ATOM 532 O O . SER A 1 69 ? 11.371 -1.545 -0.565 1.00 71.62 69 SER A O 1
ATOM 534 N N . ALA A 1 70 ? 11.538 -1.227 -2.7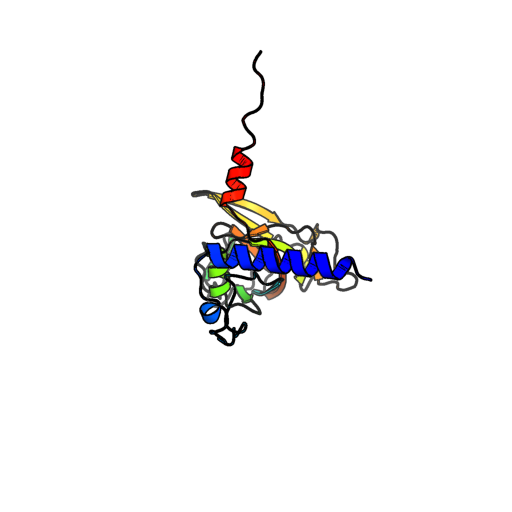75 1.00 70.38 70 ALA A N 1
ATOM 535 C CA . ALA A 1 70 ? 12.986 -1.434 -2.786 1.00 70.38 70 ALA A CA 1
ATOM 536 C C . ALA A 1 70 ? 13.729 -0.340 -1.985 1.00 70.38 70 ALA A C 1
ATOM 538 O O . ALA A 1 70 ? 14.688 -0.627 -1.265 1.00 70.38 70 ALA A O 1
ATOM 539 N N . ASN A 1 71 ? 13.236 0.907 -2.064 1.00 63.53 71 ASN A N 1
ATOM 540 C CA . ASN A 1 71 ? 13.878 2.094 -1.483 1.00 63.53 71 ASN A CA 1
ATOM 541 C C . ASN A 1 71 ? 13.340 2.530 -0.117 1.00 63.53 71 ASN A C 1
ATOM 543 O O . ASN A 1 71 ? 14.005 3.318 0.554 1.00 63.53 71 ASN A O 1
ATOM 547 N N . GLU A 1 72 ? 12.153 2.082 0.294 1.00 64.44 72 GLU A N 1
ATOM 548 C CA . GLU A 1 72 ? 11.638 2.455 1.612 1.00 64.44 72 GLU A CA 1
ATOM 549 C C . GLU A 1 72 ? 12.327 1.547 2.635 1.00 64.44 72 GLU A C 1
ATOM 551 O O . GLU A 1 72 ? 12.033 0.357 2.739 1.00 64.44 72 GLU A O 1
ATOM 556 N N . GLY A 1 73 ? 13.342 2.082 3.314 1.00 57.00 73 GLY A N 1
ATOM 557 C CA . GLY A 1 73 ? 14.179 1.353 4.267 1.00 57.00 73 GLY A CA 1
ATOM 558 C C . GLY A 1 73 ? 13.449 1.069 5.573 1.00 57.00 73 GLY A C 1
ATOM 559 O O . GLY A 1 73 ? 13.821 1.614 6.607 1.00 57.00 73 GLY A O 1
ATOM 560 N N . ILE A 1 74 ? 12.396 0.259 5.523 1.00 60.66 74 ILE A N 1
ATOM 561 C CA . ILE A 1 74 ? 11.527 0.035 6.669 1.00 60.66 74 ILE A CA 1
ATOM 562 C C . ILE A 1 74 ? 11.551 -1.457 7.072 1.00 60.66 74 ILE A C 1
ATOM 564 O O . ILE A 1 74 ? 11.548 -2.340 6.212 1.00 60.66 74 ILE A O 1
ATOM 568 N N . SER A 1 75 ? 11.586 -1.754 8.384 1.00 59.09 75 SER A N 1
ATOM 569 C CA . SER A 1 75 ? 11.510 -3.099 9.016 1.00 59.09 75 SER A CA 1
ATOM 570 C C . SER A 1 75 ? 10.143 -3.423 9.663 1.00 59.09 75 SER A C 1
ATOM 572 O O . SER A 1 75 ? 9.749 -2.724 10.588 1.00 59.09 75 SER A O 1
ATOM 574 N N . THR A 1 76 ? 9.398 -4.443 9.223 1.00 61.69 76 THR A N 1
ATOM 575 C CA . THR A 1 76 ? 8.036 -4.722 9.739 1.00 61.69 76 THR A CA 1
ATOM 576 C C . THR A 1 76 ? 8.066 -5.320 11.159 1.00 61.69 76 THR A C 1
ATOM 578 O O . THR A 1 76 ? 8.789 -6.303 11.343 1.00 61.69 76 THR A O 1
ATOM 581 N N . PRO A 1 77 ? 7.258 -4.843 12.134 1.00 59.97 77 PRO A N 1
ATOM 582 C CA . PRO A 1 77 ? 6.426 -3.638 12.099 1.00 59.97 77 PRO A CA 1
ATOM 583 C C . PRO A 1 77 ? 7.262 -2.356 12.184 1.00 59.97 77 PRO A C 1
ATOM 585 O O . PRO A 1 77 ? 8.188 -2.254 12.986 1.00 59.97 77 PRO A O 1
ATOM 588 N N . TYR A 1 78 ? 6.892 -1.355 11.387 1.00 65.81 78 TYR A N 1
ATOM 589 C CA . TYR A 1 78 ? 7.657 -0.118 11.162 1.00 65.81 78 TYR A CA 1
ATOM 590 C C . TYR A 1 78 ? 7.616 0.908 12.324 1.00 65.81 78 TYR A C 1
ATOM 592 O O . TYR A 1 78 ? 7.646 2.118 12.100 1.00 65.81 78 TYR A O 1
ATOM 600 N N . GLY A 1 79 ? 7.511 0.443 13.571 1.00 65.31 79 GLY A N 1
ATOM 601 C CA . GLY A 1 79 ? 7.239 1.269 14.750 1.00 65.31 79 GLY A CA 1
ATOM 602 C C . GLY A 1 79 ? 8.289 2.331 15.067 1.00 65.31 79 GLY A C 1
ATOM 603 O O . GLY A 1 79 ? 9.488 2.111 14.913 1.00 65.31 79 GLY A O 1
ATOM 604 N N . GLY A 1 80 ? 7.825 3.501 15.521 1.00 62.88 80 GLY A N 1
ATOM 605 C CA . GLY A 1 80 ? 8.671 4.662 15.819 1.00 62.88 80 GLY A CA 1
ATOM 606 C C . GLY A 1 80 ? 9.113 5.483 14.600 1.00 62.88 80 GLY A C 1
ATOM 607 O O . GLY A 1 80 ? 9.823 6.472 14.773 1.00 62.88 80 GLY A O 1
ATOM 608 N N . VAL A 1 81 ? 8.712 5.107 13.380 1.00 71.50 81 VAL A N 1
ATOM 609 C CA . VAL A 1 81 ? 9.065 5.820 12.142 1.00 71.50 81 VAL A CA 1
ATOM 610 C C . VAL A 1 81 ? 7.941 6.772 11.729 1.00 71.50 81 VAL A C 1
ATOM 612 O O . VAL A 1 81 ? 6.759 6.427 11.793 1.00 71.50 81 VAL A O 1
ATOM 615 N N . THR A 1 82 ? 8.309 7.980 11.296 1.00 79.19 82 THR A N 1
ATOM 616 C CA . THR A 1 82 ? 7.369 8.930 10.688 1.00 79.19 82 THR A CA 1
ATOM 617 C C . THR A 1 82 ? 7.044 8.513 9.263 1.00 79.19 82 THR A C 1
ATOM 619 O O . THR A 1 82 ? 7.920 8.455 8.400 1.00 79.19 82 THR A O 1
ATOM 622 N N . ASP A 1 83 ? 5.765 8.277 9.006 1.00 80.06 83 ASP A N 1
ATOM 623 C CA . ASP A 1 83 ? 5.239 8.041 7.676 1.00 80.06 83 ASP A CA 1
ATOM 624 C C . ASP A 1 83 ? 5.269 9.337 6.852 1.00 80.06 83 ASP A C 1
ATOM 626 O O . ASP A 1 83 ? 4.620 10.333 7.168 1.00 80.06 83 ASP A O 1
ATOM 630 N N . THR A 1 84 ? 6.004 9.311 5.743 1.00 78.88 84 THR A N 1
ATOM 631 C CA . THR A 1 84 ? 6.166 10.456 4.834 1.00 78.88 84 THR A CA 1
ATOM 632 C C . THR A 1 84 ? 4.935 10.747 3.963 1.00 78.88 84 THR A C 1
ATOM 634 O O . THR A 1 84 ? 4.949 11.706 3.185 1.00 78.88 84 THR A O 1
ATOM 637 N N . ILE A 1 85 ? 3.891 9.918 4.034 1.00 86.12 85 ILE A N 1
ATOM 638 C CA . ILE A 1 85 ? 2.624 10.088 3.313 1.00 86.12 85 ILE A CA 1
ATOM 639 C C . ILE A 1 85 ? 1.574 10.762 4.192 1.00 86.12 85 ILE A C 1
ATOM 641 O O . ILE A 1 85 ? 0.921 11.704 3.737 1.00 86.12 85 ILE A O 1
ATOM 645 N N . THR A 1 86 ? 1.388 10.280 5.423 1.00 84.81 86 THR A N 1
ATOM 646 C CA . THR A 1 86 ? 0.414 10.845 6.374 1.00 84.81 86 THR A CA 1
ATOM 647 C C . THR A 1 86 ? 1.010 11.924 7.276 1.00 84.81 86 THR A C 1
ATOM 649 O O . THR A 1 86 ? 0.268 12.768 7.769 1.00 84.81 86 THR A O 1
ATOM 652 N N . GLY A 1 87 ? 2.332 11.928 7.473 1.00 86.44 87 GLY A N 1
ATOM 653 C CA . GLY A 1 87 ? 3.020 12.773 8.452 1.00 86.44 87 GLY A CA 1
ATOM 654 C C . GLY A 1 87 ? 2.945 12.244 9.888 1.00 86.44 87 GLY A C 1
ATOM 655 O O . GLY A 1 87 ? 3.456 12.899 10.795 1.00 86.44 87 GLY A O 1
ATOM 656 N N . ASN A 1 88 ? 2.326 11.080 10.107 1.00 88.62 88 ASN A N 1
ATOM 657 C CA . ASN A 1 88 ? 2.148 10.495 11.431 1.00 88.62 88 ASN A CA 1
ATOM 658 C C . ASN A 1 88 ? 3.355 9.642 11.829 1.00 88.62 88 ASN A C 1
ATOM 660 O O . ASN A 1 88 ? 3.911 8.909 11.013 1.00 88.62 88 ASN A O 1
ATOM 664 N N . THR A 1 89 ? 3.739 9.698 13.100 1.00 88.06 89 THR A N 1
ATOM 665 C CA . THR A 1 89 ? 4.781 8.839 13.671 1.00 88.06 89 THR A CA 1
ATOM 666 C C . THR A 1 89 ? 4.127 7.695 14.425 1.00 88.06 89 THR A C 1
ATOM 668 O O . THR A 1 89 ? 3.370 7.936 15.364 1.00 88.06 89 THR A O 1
ATOM 671 N N . ALA A 1 90 ? 4.417 6.457 14.021 1.00 85.25 90 ALA A N 1
ATOM 672 C CA . ALA A 1 90 ? 3.906 5.282 14.716 1.00 85.25 90 ALA A CA 1
ATOM 673 C C . ALA A 1 90 ? 4.436 5.231 16.156 1.00 85.25 90 ALA A C 1
ATOM 675 O O . ALA A 1 90 ? 5.613 5.504 16.411 1.00 85.25 90 ALA A O 1
ATOM 676 N N . SER A 1 91 ? 3.585 4.834 17.097 1.00 85.56 91 SER A N 1
ATOM 677 C CA . SER A 1 91 ? 3.978 4.604 18.484 1.00 85.56 91 SER A CA 1
ATOM 678 C C . SER A 1 91 ? 5.030 3.497 18.553 1.00 85.56 91 SER A C 1
ATOM 680 O O . SER A 1 91 ? 5.011 2.545 17.769 1.00 85.56 91 SER A O 1
ATOM 682 N N . SER A 1 92 ? 5.946 3.586 19.517 1.00 83.62 92 SER A N 1
ATOM 683 C CA . SER A 1 92 ? 6.935 2.525 19.731 1.00 83.62 92 SER A CA 1
ATOM 684 C C . SER A 1 92 ? 6.241 1.177 19.971 1.00 83.62 92 SER A C 1
ATOM 686 O O . SER A 1 92 ? 5.310 1.088 20.772 1.00 83.62 92 SER A O 1
ATOM 688 N N . GLY A 1 93 ? 6.672 0.139 19.250 1.00 81.56 93 GLY A N 1
ATOM 689 C CA . GLY A 1 93 ? 6.081 -1.204 19.312 1.00 81.56 93 GLY A CA 1
ATOM 690 C C . GLY A 1 93 ? 4.748 -1.381 18.571 1.00 81.56 93 GLY A C 1
ATOM 691 O O . GLY A 1 93 ? 4.181 -2.468 18.628 1.00 81.56 93 GLY A O 1
ATOM 692 N N . LYS A 1 94 ? 4.251 -0.354 17.872 1.00 87.56 94 LYS A N 1
ATOM 693 C CA . LYS A 1 94 ? 3.060 -0.405 17.008 1.00 87.56 94 LYS A CA 1
ATOM 694 C C . LYS A 1 94 ? 3.405 0.035 15.590 1.00 87.56 94 LYS A C 1
ATOM 696 O O . LYS A 1 94 ? 4.497 0.527 15.339 1.00 87.56 94 LYS A O 1
ATOM 701 N N . GLY A 1 95 ? 2.476 -0.125 14.658 1.00 89.75 95 GLY A N 1
ATOM 702 C CA . GLY A 1 95 ? 2.603 0.369 13.292 1.00 89.75 95 GLY A CA 1
ATOM 703 C C . GLY A 1 95 ? 1.950 -0.552 12.272 1.00 89.75 95 GLY A C 1
ATOM 704 O O . GLY A 1 95 ? 1.029 -1.307 12.590 1.00 89.75 95 GLY A O 1
ATOM 705 N N . ILE A 1 96 ? 2.455 -0.483 11.043 1.00 89.38 96 ILE A N 1
ATOM 706 C CA . ILE A 1 96 ? 1.994 -1.313 9.935 1.00 89.38 96 ILE A CA 1
ATOM 707 C C . ILE A 1 96 ? 2.673 -2.684 9.965 1.00 89.38 96 ILE A C 1
ATOM 709 O O . ILE A 1 96 ? 3.903 -2.778 10.016 1.00 89.38 96 ILE A O 1
ATOM 713 N N . ILE A 1 97 ? 1.863 -3.729 9.839 1.00 89.00 97 ILE A N 1
ATOM 714 C CA . ILE A 1 97 ? 2.279 -5.098 9.539 1.00 89.00 97 ILE A CA 1
ATOM 715 C C . ILE A 1 97 ? 1.814 -5.418 8.116 1.00 89.00 97 ILE A C 1
ATOM 717 O O . ILE A 1 97 ? 0.654 -5.196 7.776 1.00 89.00 97 ILE A O 1
ATOM 721 N N . ILE A 1 98 ? 2.726 -5.920 7.278 1.00 88.00 98 ILE A N 1
ATOM 722 C CA . ILE A 1 98 ? 2.447 -6.316 5.892 1.00 88.00 98 ILE A CA 1
ATOM 723 C C . ILE A 1 98 ? 2.705 -7.811 5.774 1.00 88.00 98 ILE A C 1
ATOM 725 O O . ILE A 1 98 ? 3.831 -8.266 5.976 1.00 88.00 98 ILE A O 1
ATOM 729 N N . THR A 1 99 ? 1.671 -8.564 5.422 1.00 88.38 99 THR A N 1
ATOM 730 C CA . THR A 1 99 ? 1.726 -10.020 5.297 1.00 88.38 99 THR A CA 1
ATOM 731 C C . THR A 1 99 ? 1.281 -10.413 3.891 1.00 88.38 99 THR A C 1
ATOM 733 O O . THR A 1 99 ? 0.079 -10.546 3.644 1.00 88.38 99 THR A O 1
ATOM 736 N N . PRO A 1 100 ? 2.220 -10.564 2.940 1.00 86.94 100 PRO A N 1
ATOM 737 C CA . PRO A 1 100 ? 1.915 -11.193 1.663 1.00 86.94 100 PRO A CA 1
ATOM 738 C C . PRO A 1 100 ? 1.592 -12.678 1.887 1.00 86.94 100 PRO A C 1
ATOM 740 O O . PRO A 1 100 ? 2.191 -13.318 2.748 1.00 86.94 100 PRO A O 1
ATOM 743 N N . GLN A 1 101 ? 0.630 -13.217 1.140 1.00 85.56 101 GLN A N 1
ATOM 744 C CA . GLN A 1 101 ? 0.138 -14.583 1.346 1.00 85.56 101 GLN A CA 1
ATOM 745 C C . GLN A 1 101 ? 1.123 -15.647 0.841 1.00 85.56 101 GLN A C 1
ATOM 747 O O . GLN A 1 101 ? 1.450 -16.578 1.571 1.00 85.56 101 GLN A O 1
ATOM 752 N N . ASP A 1 102 ? 1.612 -15.486 -0.390 1.00 78.69 102 ASP A N 1
ATOM 753 C CA . ASP A 1 102 ? 2.445 -16.487 -1.075 1.00 78.69 102 ASP A CA 1
ATOM 754 C C . ASP A 1 102 ? 3.929 -16.087 -1.146 1.00 78.69 102 ASP A C 1
ATOM 756 O O . ASP A 1 102 ? 4.735 -16.766 -1.777 1.00 78.69 102 ASP A O 1
ATOM 760 N N . TYR A 1 103 ? 4.292 -14.970 -0.507 1.00 74.25 103 TYR A N 1
ATOM 761 C CA . TYR A 1 103 ? 5.634 -14.392 -0.541 1.00 74.25 103 TYR A CA 1
ATOM 762 C C . TYR A 1 103 ? 6.059 -13.935 0.843 1.00 74.25 103 TYR A C 1
ATOM 764 O O . TYR A 1 103 ? 5.289 -13.344 1.599 1.00 74.25 103 TYR A O 1
ATOM 772 N N . THR A 1 104 ? 7.342 -14.070 1.138 1.00 72.75 104 THR A N 1
ATOM 773 C CA . THR A 1 104 ? 7.952 -13.235 2.167 1.00 72.75 104 THR A CA 1
ATOM 774 C C . THR A 1 104 ? 8.098 -11.801 1.650 1.00 72.75 104 THR A C 1
ATOM 776 O O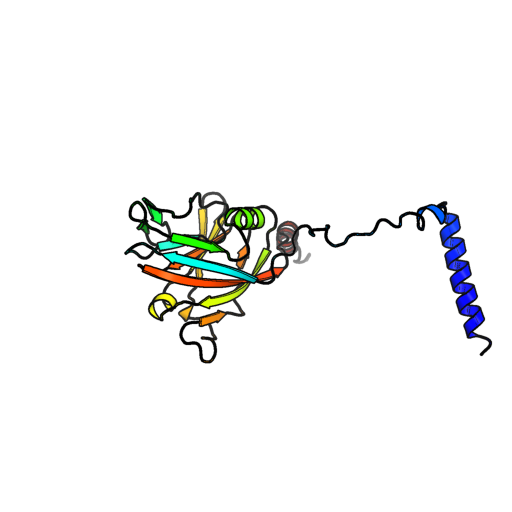 . THR A 1 104 ? 8.281 -11.553 0.456 1.00 72.75 104 THR A O 1
ATOM 779 N N . HIS A 1 105 ? 8.089 -10.819 2.555 1.00 70.62 105 HIS A N 1
ATOM 780 C CA . HIS A 1 105 ? 8.330 -9.418 2.186 1.00 70.62 105 HIS A CA 1
ATOM 781 C C . HIS A 1 105 ? 9.684 -9.229 1.464 1.00 70.62 105 HIS A C 1
ATOM 783 O O . HIS A 1 105 ? 9.801 -8.426 0.540 1.00 70.62 105 HIS A O 1
ATOM 789 N N . ASN A 1 106 ? 10.696 -10.027 1.827 1.00 74.00 106 ASN A N 1
ATOM 790 C CA . ASN A 1 106 ? 12.005 -10.023 1.171 1.00 74.00 106 ASN A CA 1
ATOM 791 C C . ASN A 1 106 ? 11.966 -10.579 -0.259 1.00 74.00 106 ASN A C 1
ATOM 793 O O . ASN A 1 106 ? 12.674 -10.065 -1.123 1.00 74.00 106 ASN A O 1
ATOM 797 N N . GLU A 1 107 ? 11.175 -11.617 -0.526 1.00 77.00 107 GLU A N 1
ATOM 798 C CA . GLU A 1 107 ? 10.988 -12.130 -1.889 1.00 77.00 107 GLU A CA 1
ATOM 799 C C . GLU A 1 107 ? 10.260 -11.113 -2.753 1.00 77.00 107 GLU A C 1
ATOM 801 O O . GLU A 1 107 ? 10.724 -10.825 -3.854 1.00 77.00 107 GLU A O 1
ATOM 806 N N . LEU A 1 108 ? 9.207 -10.485 -2.221 1.00 76.94 108 LEU A N 1
ATOM 807 C CA . LEU A 1 108 ? 8.508 -9.417 -2.924 1.00 76.94 108 LEU A CA 1
ATOM 808 C C . LEU A 1 108 ? 9.469 -8.271 -3.269 1.00 76.94 108 LEU A C 1
ATOM 810 O O . LEU A 1 108 ? 9.532 -7.847 -4.420 1.00 76.94 108 LEU A O 1
ATOM 814 N N . LYS A 1 109 ? 10.307 -7.840 -2.319 1.00 77.62 109 LYS A N 1
ATOM 815 C CA . LYS A 1 109 ? 11.352 -6.840 -2.571 1.00 77.62 109 LYS A CA 1
ATOM 816 C C . LYS A 1 109 ? 12.304 -7.267 -3.695 1.00 77.62 109 LYS A C 1
ATOM 818 O O . LYS A 1 109 ? 12.491 -6.517 -4.653 1.00 77.62 109 LYS A O 1
ATOM 823 N N . LYS A 1 110 ? 12.844 -8.489 -3.641 1.00 77.62 110 LYS A N 1
ATOM 824 C CA . LYS A 1 110 ? 13.737 -9.020 -4.687 1.00 77.62 110 LYS A CA 1
ATOM 825 C C . LYS A 1 110 ? 13.058 -9.102 -6.053 1.00 77.62 110 LYS A C 1
ATOM 827 O O . LYS A 1 110 ? 13.708 -8.809 -7.054 1.00 77.62 110 LYS A O 1
ATOM 832 N N . MET A 1 111 ? 11.779 -9.473 -6.109 1.00 74.69 111 MET A N 1
ATOM 833 C CA . MET A 1 111 ? 11.003 -9.487 -7.351 1.00 74.69 111 MET A CA 1
ATOM 834 C C . MET A 1 111 ? 10.885 -8.079 -7.937 1.00 74.69 111 MET A C 1
ATOM 836 O O . MET A 1 111 ? 11.150 -7.891 -9.121 1.00 74.69 111 MET A O 1
ATOM 840 N N . THR A 1 112 ? 10.574 -7.074 -7.111 1.00 76.50 112 THR A N 1
ATOM 841 C CA . THR A 1 112 ? 10.476 -5.676 -7.573 1.00 76.50 112 THR A CA 1
ATOM 842 C C . THR A 1 112 ? 11.810 -5.114 -8.069 1.00 76.50 112 THR A C 1
ATOM 844 O O . THR A 1 112 ? 11.824 -4.282 -8.976 1.00 76.50 112 THR A O 1
ATOM 847 N N . GLU A 1 113 ? 12.931 -5.572 -7.506 1.00 78.12 113 GLU A N 1
ATOM 848 C CA . GLU A 1 113 ? 14.273 -5.117 -7.878 1.00 78.12 113 GLU A CA 1
ATOM 849 C C . GLU A 1 113 ? 14.779 -5.772 -9.167 1.00 78.12 113 GLU A C 1
ATOM 851 O O . GLU A 1 113 ? 15.299 -5.081 -10.042 1.00 78.12 113 GLU A O 1
ATOM 856 N N . ASN A 1 114 ? 14.610 -7.090 -9.297 1.00 77.25 114 ASN A N 1
ATOM 857 C CA . ASN A 1 114 ? 15.266 -7.879 -10.343 1.00 77.25 114 ASN A CA 1
ATOM 858 C C . ASN A 1 114 ? 14.368 -8.194 -11.541 1.00 77.25 114 ASN A C 1
ATOM 860 O O . ASN A 1 114 ? 14.858 -8.595 -12.594 1.00 77.25 114 ASN A O 1
ATOM 864 N N . SER A 1 115 ? 13.050 -8.073 -11.400 1.00 79.69 115 SER A N 1
ATOM 865 C CA . SER A 1 115 ? 12.108 -8.483 -12.442 1.00 79.69 115 SER A CA 1
ATOM 866 C C . SER A 1 115 ? 10.921 -7.533 -12.496 1.00 79.69 115 SER A C 1
ATOM 868 O O . SER A 1 115 ? 9.854 -7.879 -12.003 1.00 79.69 115 SER A O 1
ATOM 870 N N . PRO A 1 116 ? 11.076 -6.333 -13.084 1.00 84.56 116 PRO A N 1
ATOM 871 C CA . PRO A 1 116 ? 9.982 -5.383 -13.216 1.00 84.56 116 PRO A CA 1
ATOM 872 C C . PRO A 1 116 ? 8.742 -5.985 -13.884 1.00 84.56 116 PRO A C 1
ATOM 874 O O . PRO A 1 116 ? 8.832 -6.743 -14.853 1.00 84.56 116 PRO A O 1
ATOM 877 N N . PHE A 1 117 ? 7.566 -5.602 -13.406 1.00 86.62 117 PHE A N 1
ATOM 878 C CA . PHE A 1 117 ? 6.279 -6.092 -13.898 1.00 86.62 117 PHE A CA 1
ATOM 879 C C . PHE A 1 117 ? 5.226 -4.990 -13.854 1.00 86.62 117 PHE A C 1
ATOM 881 O O . PHE A 1 117 ? 5.500 -3.852 -13.473 1.00 86.62 117 PHE A O 1
ATOM 888 N N . THR A 1 118 ? 4.016 -5.312 -14.287 1.00 89.50 118 THR A N 1
ATOM 889 C CA . THR A 1 118 ? 2.865 -4.414 -14.188 1.00 89.50 118 THR A CA 1
ATOM 890 C C . THR A 1 118 ? 1.818 -5.007 -13.260 1.00 89.50 118 THR A C 1
ATOM 892 O O . THR A 1 118 ? 1.659 -6.221 -13.203 1.00 89.50 118 THR A O 1
ATOM 895 N N . ILE A 1 119 ? 1.094 -4.162 -12.536 1.00 91.81 119 ILE A N 1
ATOM 896 C CA . ILE A 1 119 ? -0.208 -4.504 -11.966 1.00 91.81 119 ILE A CA 1
ATOM 897 C C . ILE A 1 119 ? -1.258 -3.956 -12.918 1.00 91.81 119 ILE A C 1
ATOM 899 O O . ILE A 1 119 ? -1.151 -2.807 -13.346 1.00 91.81 119 ILE A O 1
ATOM 903 N N . THR A 1 120 ? -2.239 -4.785 -13.254 1.00 90.62 120 THR A N 1
ATOM 904 C CA . THR A 1 120 ? -3.277 -4.459 -14.246 1.00 90.62 120 THR A CA 1
ATOM 905 C C . THR A 1 120 ? -4.687 -4.488 -13.680 1.00 90.62 120 THR A C 1
ATOM 907 O O . THR A 1 120 ? -5.611 -4.037 -14.348 1.00 90.62 120 THR A O 1
ATOM 910 N N . LYS A 1 121 ? -4.866 -5.026 -12.468 1.00 91.00 121 LYS A N 1
ATOM 911 C CA . LYS A 1 121 ? -6.132 -4.988 -11.736 1.00 91.00 121 LYS A CA 1
ATOM 912 C C . LYS A 1 121 ? -5.864 -4.944 -10.240 1.00 91.00 121 LYS A C 1
ATOM 914 O O . LYS A 1 121 ? -4.849 -5.462 -9.767 1.00 91.00 121 LYS A O 1
ATOM 919 N N . LEU A 1 122 ? -6.799 -4.359 -9.508 1.00 92.81 122 LEU A N 1
ATOM 920 C CA . LEU A 1 122 ? -6.791 -4.299 -8.055 1.00 92.81 122 LEU A CA 1
ATOM 921 C C . LEU A 1 122 ? -8.133 -4.801 -7.522 1.00 92.81 122 LEU A C 1
ATOM 923 O O . LEU A 1 122 ? -9.174 -4.257 -7.875 1.00 92.81 122 LEU A O 1
ATOM 927 N N . ARG A 1 123 ? -8.103 -5.766 -6.606 1.00 92.94 123 ARG A N 1
ATOM 928 C CA . ARG A 1 123 ? -9.198 -6.038 -5.672 1.00 92.94 123 ARG A CA 1
ATOM 929 C C . ARG A 1 123 ? -8.791 -5.550 -4.287 1.00 92.94 123 ARG A C 1
ATOM 931 O O . ARG A 1 123 ? -7.692 -5.841 -3.825 1.00 92.94 123 ARG A O 1
ATOM 938 N N . TYR A 1 124 ? -9.661 -4.801 -3.631 1.00 93.81 124 TYR A N 1
ATOM 939 C CA . TYR A 1 124 ? -9.402 -4.172 -2.343 1.00 93.81 124 TYR A CA 1
ATOM 940 C C . TYR A 1 124 ? -10.531 -4.493 -1.372 1.00 93.81 124 TYR A C 1
ATOM 942 O O . TYR A 1 124 ? -11.621 -3.938 -1.496 1.00 93.81 124 TYR A O 1
ATOM 950 N N . ASP A 1 125 ? -10.259 -5.372 -0.410 1.00 93.75 125 ASP A N 1
ATOM 951 C CA . ASP A 1 125 ? -11.112 -5.544 0.762 1.00 93.75 125 ASP A CA 1
ATOM 952 C C . ASP A 1 125 ? -10.736 -4.478 1.788 1.00 93.75 125 ASP A C 1
ATOM 954 O O . ASP A 1 125 ? -9.669 -4.510 2.409 1.00 93.75 125 ASP A O 1
ATOM 958 N N . PHE A 1 126 ? -11.598 -3.477 1.896 1.00 92.38 126 PHE A N 1
ATOM 959 C CA . PHE A 1 126 ? -11.374 -2.297 2.711 1.00 92.38 126 PHE A CA 1
ATOM 960 C C . PHE A 1 126 ? -11.984 -2.416 4.109 1.00 92.38 126 PHE A C 1
ATOM 962 O O . PHE A 1 126 ? -11.791 -1.511 4.919 1.00 92.38 126 PHE A O 1
ATOM 969 N N . GLY A 1 127 ? -12.716 -3.497 4.402 1.00 87.88 127 GLY A N 1
ATOM 970 C CA . GLY A 1 127 ? -13.344 -3.764 5.699 1.00 87.88 127 GLY A CA 1
ATOM 971 C C . GLY A 1 127 ? -14.515 -2.835 6.057 1.00 87.88 127 GLY A C 1
ATOM 972 O O . GLY A 1 127 ? -15.586 -3.310 6.425 1.00 87.88 127 GLY A O 1
ATOM 973 N N . ASP A 1 128 ? -14.354 -1.513 5.938 1.00 86.62 128 ASP A N 1
ATOM 974 C CA . ASP A 1 128 ? -15.408 -0.525 6.181 1.00 86.62 128 ASP A CA 1
ATOM 975 C C . ASP A 1 128 ? -15.301 0.748 5.316 1.00 86.62 128 ASP A C 1
ATOM 977 O O . ASP A 1 128 ? -14.235 1.162 4.867 1.00 86.62 128 ASP A O 1
ATOM 981 N N . ASN A 1 129 ? -16.427 1.435 5.117 1.00 85.31 129 ASN A N 1
ATOM 982 C CA . ASN A 1 129 ? -16.524 2.574 4.193 1.00 85.31 129 ASN A CA 1
ATOM 983 C C . ASN A 1 129 ? -15.638 3.786 4.539 1.00 85.31 129 ASN A C 1
ATOM 985 O O . ASN A 1 129 ? -15.432 4.650 3.682 1.00 85.31 129 ASN A O 1
ATOM 989 N N . THR A 1 130 ? -15.119 3.910 5.765 1.00 89.94 130 THR A N 1
ATOM 990 C CA . THR A 1 130 ? -14.173 4.994 6.090 1.00 89.94 130 THR A CA 1
ATOM 991 C C . THR A 1 130 ? -12.821 4.774 5.417 1.00 89.94 130 THR A C 1
ATOM 993 O O . THR A 1 130 ? -12.150 5.738 5.040 1.00 89.94 130 THR A O 1
ATOM 996 N N . GLN A 1 131 ? -12.474 3.511 5.189 1.00 91.81 131 GLN A N 1
ATOM 997 C CA . GLN A 1 131 ? -11.234 3.069 4.576 1.00 91.81 131 GLN A CA 1
ATOM 998 C C . GLN A 1 131 ? -11.241 3.273 3.051 1.00 91.81 131 GLN A C 1
ATOM 1000 O O . GLN A 1 131 ? -10.208 3.583 2.459 1.00 91.81 131 GLN A O 1
ATOM 1005 N N . LEU A 1 132 ? -12.418 3.235 2.414 1.00 88.75 132 LEU A N 1
ATOM 1006 C CA . LEU A 1 132 ? -12.593 3.544 0.986 1.00 88.75 132 LEU A CA 1
ATOM 1007 C C . LEU A 1 132 ? -12.273 5.015 0.643 1.00 88.75 132 LEU A C 1
ATOM 1009 O O . LEU A 1 132 ? -11.835 5.327 -0.466 1.00 88.75 132 LEU A O 1
ATOM 1013 N N . LYS A 1 133 ? -12.454 5.925 1.612 1.00 89.19 133 LYS A N 1
ATOM 1014 C CA . LYS A 1 133 ? -12.129 7.356 1.471 1.00 89.19 133 LYS A CA 1
ATOM 1015 C C . LYS A 1 133 ? -10.627 7.637 1.563 1.00 89.19 133 LYS A C 1
ATOM 1017 O O . LYS A 1 133 ? -10.191 8.746 1.244 1.00 89.19 133 LYS A O 1
ATOM 1022 N N . LYS A 1 134 ? -9.827 6.675 2.035 1.00 92.38 134 LYS A N 1
ATOM 1023 C CA . LYS A 1 134 ? -8.374 6.824 2.149 1.00 92.38 134 LYS A CA 1
ATOM 1024 C C . LYS A 1 134 ? -7.746 6.676 0.766 1.00 92.38 134 LYS A C 1
ATOM 1026 O O . LYS A 1 134 ? -8.060 5.756 0.017 1.00 92.38 134 LYS A O 1
ATOM 1031 N N . LYS A 1 135 ? -6.858 7.607 0.416 1.00 92.25 135 LYS A N 1
ATOM 1032 C CA . LYS A 1 135 ? -6.114 7.553 -0.848 1.00 92.25 135 LYS A CA 1
ATOM 1033 C C . LYS A 1 135 ? -4.990 6.527 -0.755 1.00 92.25 135 LYS A C 1
ATOM 1035 O O . LYS A 1 135 ? -4.363 6.390 0.295 1.00 92.25 135 LYS A O 1
ATOM 1040 N N . PHE A 1 136 ? -4.675 5.889 -1.870 1.00 94.62 136 PHE A N 1
ATOM 1041 C CA . PHE A 1 136 ? -3.366 5.275 -2.058 1.00 94.62 136 PHE A CA 1
ATOM 1042 C C . PHE A 1 136 ? -2.453 6.291 -2.734 1.00 94.62 136 PHE A C 1
ATOM 1044 O O . PHE A 1 136 ? -2.906 7.273 -3.335 1.00 94.62 136 PHE A O 1
ATOM 1051 N N . VAL A 1 137 ? -1.153 6.071 -2.623 1.00 94.44 137 VAL A N 1
ATOM 1052 C CA . VAL A 1 137 ? -0.156 6.946 -3.220 1.00 94.44 137 VAL A CA 1
ATOM 1053 C C . VAL A 1 137 ? 0.854 6.102 -3.974 1.00 94.44 137 VAL A C 1
ATOM 1055 O O . VAL A 1 137 ? 1.566 5.296 -3.389 1.00 94.44 137 VAL A O 1
ATOM 1058 N N . MET A 1 138 ? 0.930 6.306 -5.283 1.00 94.19 138 MET A N 1
ATOM 1059 C CA . MET A 1 138 ? 1.972 5.719 -6.115 1.00 94.19 138 MET A CA 1
ATOM 1060 C C . MET A 1 138 ? 3.119 6.718 -6.197 1.00 94.19 138 MET A C 1
ATOM 1062 O O . MET A 1 138 ? 2.927 7.856 -6.626 1.00 94.19 138 MET A O 1
ATOM 1066 N N . ARG A 1 139 ? 4.309 6.314 -5.765 1.00 91.62 139 ARG A N 1
ATOM 1067 C CA . ARG A 1 139 ? 5.535 7.096 -5.908 1.00 91.62 139 ARG A CA 1
ATOM 1068 C C . ARG A 1 139 ? 6.449 6.442 -6.923 1.00 91.62 139 ARG A C 1
ATOM 1070 O O . ARG A 1 139 ? 6.557 5.223 -6.968 1.00 91.62 139 ARG A O 1
ATOM 1077 N N . LYS A 1 140 ? 7.147 7.259 -7.700 1.00 90.81 140 LYS A N 1
ATOM 1078 C CA . LYS A 1 140 ? 8.270 6.848 -8.538 1.00 90.81 140 LYS A CA 1
ATOM 1079 C C . LYS A 1 140 ? 9.450 7.756 -8.232 1.00 90.81 140 LYS A C 1
ATOM 1081 O O . LYS A 1 140 ? 9.332 8.974 -8.344 1.00 90.81 140 LYS A O 1
ATOM 1086 N N . LYS A 1 141 ? 10.574 7.166 -7.839 1.00 87.75 141 LYS A N 1
ATOM 1087 C CA . LYS A 1 141 ? 11.837 7.874 -7.653 1.00 87.75 141 LYS A CA 1
ATOM 1088 C C . LYS A 1 141 ? 12.335 8.384 -9.003 1.00 87.75 141 LYS A C 1
ATOM 1090 O O . LYS A 1 141 ? 12.410 7.622 -9.964 1.00 87.75 141 LYS A O 1
ATOM 1095 N N . ASP A 1 142 ? 12.673 9.664 -9.050 1.00 86.00 142 ASP A N 1
ATOM 1096 C CA . ASP A 1 142 ? 13.208 10.361 -10.215 1.00 86.00 142 ASP A CA 1
ATOM 1097 C C . ASP A 1 142 ? 14.437 11.173 -9.782 1.00 86.00 142 ASP A C 1
ATOM 1099 O O . ASP A 1 142 ? 14.338 12.262 -9.208 1.00 86.00 142 ASP A O 1
ATOM 1103 N N . GLY A 1 143 ? 15.616 10.563 -9.932 1.00 85.06 143 GLY A N 1
ATOM 1104 C CA . GLY A 1 143 ? 16.865 11.077 -9.371 1.00 85.06 143 GLY A CA 1
ATOM 1105 C C . GLY A 1 143 ? 16.804 11.215 -7.843 1.00 85.06 143 GLY A C 1
ATOM 1106 O O . GLY A 1 143 ? 16.712 10.221 -7.119 1.00 85.06 143 GLY A O 1
ATOM 1107 N N . VAL A 1 144 ? 16.873 12.460 -7.361 1.00 83.06 144 VAL A N 1
ATOM 1108 C CA . VAL A 1 144 ? 16.777 12.825 -5.932 1.00 83.06 144 VAL A CA 1
ATOM 1109 C C . VAL A 1 144 ? 15.349 13.161 -5.481 1.00 83.06 144 VAL A C 1
ATOM 1111 O O . VAL A 1 144 ? 15.128 13.415 -4.301 1.00 83.06 144 VAL A O 1
ATOM 1114 N N . SER A 1 145 ? 14.387 13.187 -6.406 1.00 86.31 145 SER A N 1
ATOM 1115 C CA . SER A 1 145 ? 12.991 13.562 -6.156 1.00 86.31 145 SER A CA 1
ATOM 1116 C C . SER A 1 145 ? 12.040 12.374 -6.317 1.00 86.31 145 SER A C 1
ATOM 1118 O O . SER A 1 145 ? 12.434 11.286 -6.739 1.00 86.31 145 SER A O 1
ATOM 1120 N N . TYR A 1 146 ? 10.765 12.589 -5.983 1.00 88.12 146 TYR A N 1
ATOM 1121 C CA . TYR A 1 146 ? 9.697 11.616 -6.199 1.00 88.12 146 TYR A CA 1
ATOM 1122 C C . TYR A 1 146 ? 8.558 12.233 -7.005 1.00 88.12 146 TYR A C 1
ATOM 1124 O O . TYR A 1 146 ? 7.974 13.240 -6.603 1.00 88.12 146 TYR A O 1
ATOM 1132 N N . ILE A 1 147 ? 8.182 11.571 -8.095 1.00 91.06 147 ILE A N 1
ATOM 1133 C CA . ILE A 1 147 ? 6.912 11.816 -8.775 1.00 91.06 147 ILE A CA 1
ATOM 1134 C C . ILE A 1 147 ? 5.840 11.060 -7.998 1.00 91.06 147 ILE A C 1
ATOM 1136 O O . ILE A 1 147 ? 5.984 9.866 -7.736 1.00 91.06 147 ILE A O 1
ATOM 1140 N N . THR A 1 148 ? 4.778 11.758 -7.606 1.00 92.50 148 THR A N 1
ATOM 1141 C CA . THR A 1 148 ? 3.711 11.197 -6.775 1.00 92.50 148 THR A CA 1
ATOM 1142 C C . THR A 1 148 ? 2.374 11.293 -7.495 1.00 92.50 148 THR A C 1
ATOM 1144 O O . THR A 1 148 ? 1.966 12.376 -7.909 1.00 92.50 148 THR A O 1
ATOM 1147 N N . THR A 1 149 ? 1.666 10.173 -7.593 1.00 93.81 149 THR A N 1
ATOM 1148 C CA . THR A 1 149 ? 0.340 10.087 -8.205 1.00 93.81 149 THR A CA 1
ATOM 1149 C C . THR A 1 149 ? -0.652 9.538 -7.181 1.00 93.81 149 THR A C 1
ATOM 1151 O O . THR A 1 149 ? -0.483 8.410 -6.708 1.00 93.81 149 THR A O 1
ATOM 1154 N N . PRO A 1 150 ? -1.679 10.313 -6.789 1.00 94.12 150 PRO A N 1
ATOM 1155 C CA . PRO A 1 150 ? -2.704 9.816 -5.887 1.00 94.12 150 PRO A CA 1
ATOM 1156 C C . PRO A 1 150 ? -3.637 8.848 -6.620 1.00 94.12 150 PRO A C 1
ATOM 1158 O O . PRO A 1 150 ? -3.989 9.056 -7.780 1.00 94.12 150 PRO A O 1
ATOM 1161 N N . TYR A 1 151 ? -4.083 7.819 -5.912 1.00 94.00 151 TYR A N 1
ATOM 1162 C CA . TYR A 1 151 ? -5.149 6.923 -6.341 1.00 94.00 151 TYR A CA 1
ATOM 1163 C C . TYR A 1 151 ? -6.281 6.986 -5.316 1.00 94.00 151 TYR A C 1
ATOM 1165 O O . TYR A 1 151 ? -6.040 6.893 -4.114 1.00 94.00 151 TYR A O 1
ATOM 1173 N N . TYR A 1 152 ? -7.514 7.168 -5.784 1.00 92.44 152 TYR A N 1
ATOM 1174 C CA . TYR A 1 152 ? -8.693 7.318 -4.931 1.00 92.44 152 TYR A CA 1
ATOM 1175 C C . TYR A 1 152 ? -9.633 6.126 -5.145 1.00 92.44 152 TYR A C 1
ATOM 1177 O O . TYR A 1 152 ? -10.402 6.155 -6.109 1.00 92.44 152 TYR A O 1
ATOM 1185 N N . PRO A 1 153 ? -9.597 5.104 -4.265 1.00 90.19 153 PRO A N 1
ATOM 1186 C CA . PRO A 1 153 ? -10.420 3.901 -4.396 1.00 90.19 153 PRO A CA 1
ATOM 1187 C C . PRO A 1 153 ? -11.917 4.214 -4.541 1.00 90.19 153 PRO A C 1
ATOM 1189 O O . PRO A 1 153 ? -12.573 3.683 -5.428 1.00 90.19 153 PRO A O 1
ATOM 1192 N N . GLN A 1 154 ? -12.439 5.155 -3.744 1.00 87.19 154 GLN A N 1
ATOM 1193 C CA . GLN A 1 154 ? -13.847 5.586 -3.788 1.00 87.19 154 GLN A CA 1
ATOM 1194 C C . GLN A 1 154 ? -14.347 6.076 -5.159 1.00 87.19 154 GLN A C 1
ATOM 1196 O O . GLN A 1 154 ? -15.553 6.122 -5.377 1.00 87.19 154 GLN A O 1
ATOM 1201 N N . ASN A 1 155 ? -13.449 6.478 -6.064 1.00 86.81 155 ASN A N 1
ATOM 1202 C CA . ASN A 1 155 ? -13.819 6.995 -7.382 1.00 86.81 155 ASN A CA 1
ATOM 1203 C C . ASN A 1 155 ? -13.864 5.896 -8.453 1.00 86.81 155 ASN A C 1
ATOM 1205 O O . ASN A 1 155 ? -14.104 6.207 -9.621 1.00 86.81 155 ASN A O 1
ATOM 1209 N N . LYS A 1 156 ? -13.554 4.641 -8.105 1.00 82.19 156 LYS A N 1
ATOM 1210 C CA . LYS A 1 156 ? -13.457 3.551 -9.076 1.00 82.19 156 LYS A CA 1
ATOM 1211 C C . LYS A 1 156 ? -14.786 2.832 -9.244 1.00 82.19 156 LYS A C 1
ATOM 1213 O O . LYS A 1 156 ? -15.559 2.685 -8.300 1.00 82.19 156 LYS A O 1
ATOM 1218 N N . GLN A 1 157 ? -15.073 2.466 -10.491 1.00 61.06 157 GLN A N 1
ATOM 1219 C CA . GLN A 1 157 ? -16.308 1.790 -10.857 1.00 61.06 157 GLN A CA 1
ATOM 1220 C C . GLN A 1 157 ? -16.188 0.315 -10.472 1.00 61.06 157 GLN A C 1
ATOM 1222 O O . GLN A 1 157 ? -15.205 -0.314 -10.841 1.00 61.06 157 GLN A O 1
ATOM 1227 N N . ASN A 1 158 ? -17.204 -0.189 -9.763 1.00 59.84 158 ASN A N 1
ATOM 1228 C CA . ASN A 1 158 ? -17.372 -1.544 -9.210 1.00 59.84 158 ASN A CA 1
ATOM 1229 C C . ASN A 1 158 ? -16.979 -1.690 -7.727 1.00 59.84 158 ASN A C 1
ATOM 1231 O O . ASN A 1 158 ? -16.056 -2.420 -7.366 1.00 59.84 158 ASN A O 1
ATOM 1235 N N . LEU A 1 159 ? -17.775 -1.094 -6.826 1.00 61.22 159 LEU A N 1
ATOM 1236 C CA . LEU A 1 159 ? -18.041 -1.799 -5.563 1.00 61.22 159 LEU A CA 1
ATOM 1237 C C . LEU A 1 159 ? -18.557 -3.188 -5.958 1.00 61.22 159 LEU A C 1
ATOM 1239 O O . LEU A 1 159 ? -19.513 -3.272 -6.734 1.00 61.22 159 LEU A O 1
ATOM 1243 N N . ALA A 1 160 ? -17.880 -4.250 -5.526 1.00 57.47 160 ALA A N 1
ATOM 1244 C CA . ALA A 1 160 ? -18.181 -5.602 -5.972 1.00 57.47 160 ALA A CA 1
ATOM 1245 C C . ALA A 1 160 ? -19.664 -5.906 -5.716 1.00 57.47 160 ALA A C 1
ATOM 1247 O O . ALA A 1 160 ? -20.172 -5.684 -4.613 1.00 57.47 160 ALA A O 1
ATOM 1248 N N . ASN A 1 161 ? -20.368 -6.383 -6.747 1.00 51.31 161 ASN A N 1
ATOM 1249 C CA . ASN A 1 161 ? -21.796 -6.692 -6.682 1.00 51.31 161 ASN A CA 1
ATOM 1250 C C . ASN A 1 161 ? -22.097 -7.557 -5.440 1.00 51.31 161 ASN A C 1
ATOM 1252 O O . ASN A 1 161 ? -21.735 -8.730 -5.397 1.00 51.31 161 ASN A O 1
ATOM 1256 N N . ASN A 1 162 ? -22.789 -6.969 -4.456 1.00 55.84 162 ASN A N 1
ATOM 1257 C CA . ASN A 1 162 ? -23.234 -7.570 -3.188 1.00 55.84 162 ASN A CA 1
ATOM 1258 C C . ASN A 1 162 ? -22.180 -7.798 -2.083 1.00 55.84 162 ASN A C 1
ATOM 1260 O O . ASN A 1 162 ? -22.516 -8.418 -1.073 1.00 55.84 162 ASN A O 1
ATOM 1264 N N . ILE A 1 163 ? -20.956 -7.265 -2.200 1.00 66.94 163 ILE A N 1
ATOM 1265 C CA . ILE A 1 163 ? -19.987 -7.235 -1.088 1.00 66.94 163 ILE A CA 1
ATOM 1266 C C . ILE A 1 163 ? -19.641 -5.780 -0.768 1.00 66.94 163 ILE A C 1
ATOM 1268 O O . ILE A 1 163 ? -18.792 -5.163 -1.402 1.00 66.94 163 ILE A O 1
ATOM 1272 N N . ASN A 1 164 ? -20.290 -5.232 0.262 1.00 73.56 164 ASN A N 1
ATOM 1273 C CA . ASN A 1 164 ? -20.179 -3.816 0.644 1.00 73.56 164 ASN A CA 1
ATOM 1274 C C . ASN A 1 164 ? -18.796 -3.402 1.180 1.00 73.56 164 ASN A C 1
ATOM 1276 O O . ASN A 1 164 ? -18.621 -2.245 1.555 1.00 73.56 164 ASN A O 1
ATOM 1280 N N . THR A 1 165 ? -17.844 -4.330 1.261 1.00 85.12 165 THR A N 1
ATOM 1281 C CA . THR A 1 165 ? -16.488 -4.109 1.781 1.00 85.12 165 THR A CA 1
ATOM 1282 C C . THR A 1 165 ? -15.398 -4.359 0.744 1.00 85.12 165 THR A C 1
ATOM 1284 O O . THR A 1 165 ? -14.227 -4.189 1.062 1.00 85.12 165 THR A O 1
ATOM 1287 N N . VAL A 1 166 ? -15.754 -4.744 -0.489 1.00 89.00 166 VAL A N 1
ATOM 1288 C CA . VAL A 1 166 ? -14.783 -5.082 -1.536 1.00 89.00 166 VAL A CA 1
ATOM 1289 C C . VAL A 1 166 ? -14.976 -4.184 -2.754 1.00 89.00 166 VAL A C 1
ATOM 1291 O O . VAL A 1 166 ? -16.078 -4.029 -3.278 1.00 89.00 166 VAL A O 1
ATOM 1294 N N . LEU A 1 167 ? -13.879 -3.593 -3.213 1.00 90.31 167 LEU A N 1
ATOM 1295 C CA . LEU A 1 167 ? -13.779 -2.828 -4.451 1.00 90.31 167 LEU A CA 1
ATOM 1296 C C . LEU A 1 167 ? -12.972 -3.632 -5.472 1.00 90.31 167 LEU A C 1
ATOM 1298 O O . LEU A 1 167 ? -11.903 -4.140 -5.137 1.00 90.31 167 LEU A O 1
ATOM 1302 N N . GLU A 1 168 ? -13.428 -3.676 -6.718 1.00 89.94 168 GLU A N 1
ATOM 1303 C CA . GLU A 1 168 ? -12.643 -4.184 -7.844 1.00 89.94 168 GLU A CA 1
ATOM 1304 C C . GLU A 1 168 ? -12.408 -3.061 -8.858 1.00 89.94 168 GLU A C 1
ATOM 1306 O O . GLU A 1 168 ? -13.346 -2.445 -9.345 1.00 89.94 168 GLU A O 1
ATOM 1311 N N . ASP A 1 169 ? -11.147 -2.786 -9.183 1.00 89.88 169 ASP A N 1
ATOM 1312 C CA . ASP A 1 169 ? -10.745 -1.852 -10.232 1.00 89.88 169 ASP A CA 1
ATOM 1313 C C . ASP A 1 169 ? -10.005 -2.619 -11.334 1.00 89.88 169 ASP A C 1
ATOM 1315 O O . ASP A 1 169 ? -8.843 -3.012 -11.180 1.00 89.88 169 ASP A O 1
ATOM 1319 N N . HIS A 1 170 ? -10.695 -2.848 -12.452 1.00 87.75 170 HIS A N 1
ATOM 1320 C CA . HIS A 1 170 ? -10.134 -3.511 -13.631 1.00 87.75 170 HIS A CA 1
ATOM 1321 C C . HIS A 1 170 ? -9.269 -2.590 -14.499 1.00 87.75 170 HIS A C 1
ATOM 1323 O O . HIS A 1 170 ? -8.571 -3.094 -15.376 1.00 87.75 170 HIS A O 1
ATOM 1329 N N . ASP A 1 171 ? -9.300 -1.280 -14.245 1.00 87.69 171 ASP A N 1
ATOM 1330 C CA . ASP A 1 171 ? -8.502 -0.275 -14.951 1.00 87.69 171 ASP A CA 1
ATOM 1331 C C . ASP A 1 171 ? -7.292 0.178 -14.116 1.00 87.69 171 ASP A C 1
ATOM 1333 O O . ASP A 1 171 ? -6.567 1.106 -14.494 1.00 87.69 171 ASP A O 1
ATOM 1337 N N . PHE A 1 172 ? -7.066 -0.439 -12.950 1.00 90.75 172 PHE A N 1
ATOM 1338 C CA . PHE A 1 172 ? -5.910 -0.136 -12.121 1.00 90.75 172 PHE A CA 1
ATOM 1339 C C . PHE A 1 172 ? -4.625 -0.491 -12.866 1.00 90.75 172 PHE A C 1
ATOM 1341 O O . PHE A 1 172 ? -4.404 -1.640 -13.233 1.00 90.75 172 PHE A O 1
ATOM 1348 N N . PHE A 1 173 ? -3.727 0.478 -13.025 1.00 91.12 173 PHE A N 1
ATOM 1349 C CA . PHE A 1 173 ? -2.452 0.251 -13.687 1.00 91.12 173 PHE A CA 1
ATOM 1350 C C . PHE A 1 173 ? -1.295 0.835 -12.889 1.00 91.12 173 PHE A C 1
ATOM 1352 O O . PHE A 1 173 ? -1.301 2.011 -12.522 1.00 91.12 173 PHE A O 1
ATOM 1359 N N . MET A 1 174 ? -0.263 0.023 -12.679 1.00 91.38 174 MET A N 1
ATOM 1360 C CA . MET A 1 174 ? 0.995 0.462 -12.088 1.00 91.38 174 MET A CA 1
ATOM 1361 C C . MET A 1 174 ? 2.155 -0.338 -12.673 1.00 91.38 174 MET A C 1
ATOM 1363 O O . MET A 1 174 ? 2.111 -1.563 -12.717 1.00 91.38 174 MET A O 1
ATOM 1367 N N . VAL A 1 175 ? 3.227 0.344 -13.072 1.00 89.75 175 VAL A N 1
ATOM 1368 C CA . VAL A 1 175 ? 4.518 -0.313 -13.317 1.00 89.75 175 VAL A CA 1
ATOM 1369 C C . VAL A 1 175 ? 5.211 -0.499 -11.974 1.00 89.75 175 VAL A C 1
ATOM 1371 O O . VAL A 1 175 ? 5.320 0.456 -11.208 1.00 89.75 175 VAL A O 1
ATOM 1374 N N . VAL A 1 176 ? 5.689 -1.708 -11.711 1.00 89.38 176 VAL A N 1
ATOM 1375 C CA . VAL A 1 176 ? 6.406 -2.073 -10.494 1.00 89.38 176 VAL A CA 1
ATOM 1376 C C . VAL A 1 176 ? 7.855 -2.387 -10.846 1.00 89.38 176 VAL A C 1
ATOM 1378 O O . VAL A 1 176 ? 8.138 -3.273 -11.649 1.00 89.38 176 VAL A O 1
ATOM 1381 N N . ASN A 1 177 ? 8.777 -1.630 -10.260 1.00 87.69 177 ASN A N 1
ATOM 1382 C CA . ASN A 1 177 ? 10.221 -1.796 -10.388 1.00 87.69 177 ASN A CA 1
ATOM 1383 C C . ASN A 1 177 ? 10.947 -1.242 -9.146 1.00 87.69 177 ASN A C 1
ATOM 1385 O O . ASN A 1 177 ? 10.319 -0.709 -8.230 1.00 87.69 177 ASN A O 1
ATOM 1389 N N . ALA A 1 178 ? 12.282 -1.288 -9.153 1.00 86.62 178 ALA A N 1
ATOM 1390 C CA . ALA A 1 178 ? 13.130 -0.813 -8.059 1.00 86.62 178 ALA A CA 1
ATOM 1391 C C . ALA A 1 178 ? 12.953 0.675 -7.681 1.00 86.62 178 ALA A C 1
ATOM 1393 O O . ALA A 1 178 ? 13.453 1.105 -6.647 1.00 86.62 178 ALA A O 1
ATOM 1394 N N . GLN A 1 179 ? 12.305 1.497 -8.508 1.00 88.62 179 GLN A N 1
ATOM 1395 C CA . GLN A 1 179 ? 12.115 2.935 -8.279 1.00 88.62 179 GLN A CA 1
ATOM 1396 C C . GLN A 1 179 ? 10.700 3.286 -7.821 1.00 88.62 179 GLN A C 1
ATOM 1398 O O . GLN A 1 179 ? 10.467 4.417 -7.396 1.00 88.62 179 GLN A O 1
ATOM 1403 N N . THR A 1 180 ? 9.745 2.371 -7.942 1.00 89.38 180 THR A N 1
ATOM 1404 C CA . THR A 1 180 ? 8.336 2.646 -7.655 1.00 89.38 180 THR A CA 1
ATOM 1405 C C . THR A 1 180 ? 7.940 2.124 -6.289 1.00 89.38 180 THR A C 1
ATOM 1407 O O . THR A 1 180 ? 8.364 1.032 -5.942 1.00 89.38 180 THR A O 1
ATOM 1410 N N . THR A 1 181 ? 7.070 2.852 -5.590 1.00 90.00 181 THR A N 1
ATOM 1411 C CA . THR A 1 181 ? 6.435 2.427 -4.341 1.00 90.00 181 THR A CA 1
ATOM 1412 C C . THR A 1 181 ? 4.925 2.613 -4.420 1.00 90.00 181 THR A C 1
ATOM 1414 O O . THR A 1 181 ? 4.451 3.686 -4.794 1.00 90.00 181 THR A O 1
ATOM 1417 N N . LEU A 1 182 ? 4.160 1.592 -4.030 1.00 92.69 182 LEU A N 1
ATOM 1418 C CA . LEU A 1 182 ? 2.730 1.723 -3.743 1.00 92.69 182 LEU A CA 1
ATOM 1419 C C . LEU A 1 182 ? 2.542 1.895 -2.238 1.00 92.69 182 LEU A C 1
ATOM 1421 O O . LEU A 1 182 ? 2.903 1.004 -1.475 1.00 92.69 182 LEU A O 1
ATOM 1425 N N . PHE A 1 183 ? 1.958 3.015 -1.830 1.00 93.31 183 PHE A N 1
ATOM 1426 C CA . PHE A 1 183 ? 1.566 3.285 -0.455 1.00 93.31 183 PHE A CA 1
ATOM 1427 C C . PHE A 1 183 ? 0.061 3.154 -0.281 1.00 93.31 183 PHE A C 1
ATOM 1429 O O . PHE A 1 183 ? -0.714 3.774 -1.012 1.00 93.31 183 PHE A O 1
ATOM 1436 N N . VAL A 1 184 ? -0.343 2.412 0.739 1.00 94.06 184 VAL A N 1
ATOM 1437 C CA . VAL A 1 184 ? -1.744 2.156 1.076 1.00 94.06 184 VAL A CA 1
ATOM 1438 C C . VAL A 1 184 ? -2.001 2.759 2.446 1.00 94.06 184 VAL A C 1
ATOM 1440 O O . VAL A 1 184 ? -1.430 2.304 3.431 1.00 94.06 184 VAL A O 1
ATOM 1443 N N . VAL A 1 185 ? -2.814 3.812 2.522 1.00 94.75 185 VAL A N 1
ATOM 1444 C CA . VAL A 1 185 ? -3.131 4.454 3.806 1.00 94.75 185 VAL A CA 1
ATOM 1445 C C . VAL A 1 185 ? -4.191 3.632 4.525 1.00 94.75 185 VAL A C 1
ATOM 1447 O O . VAL A 1 185 ? -5.318 3.538 4.042 1.00 94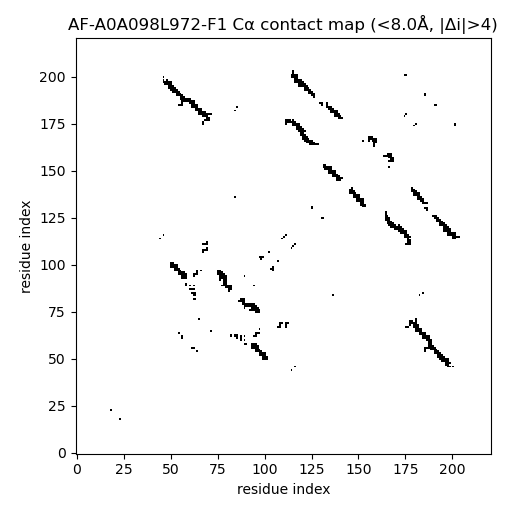.75 185 VAL A O 1
ATOM 1450 N N . VAL A 1 186 ? -3.842 3.067 5.677 1.00 94.75 186 VAL A N 1
ATOM 1451 C CA . VAL A 1 186 ? -4.717 2.236 6.507 1.00 94.75 186 VAL A CA 1
ATOM 1452 C C . VAL A 1 186 ? -5.122 3.005 7.755 1.00 94.75 186 VAL A C 1
ATOM 1454 O O . VAL A 1 186 ? -4.279 3.563 8.462 1.00 94.75 186 VAL A O 1
ATOM 1457 N N . GLY A 1 187 ? -6.427 3.051 8.012 1.00 94.75 187 GLY A N 1
ATOM 1458 C CA . GLY A 1 187 ? -6.990 3.712 9.177 1.00 94.75 187 GLY A CA 1
ATOM 1459 C C . GLY A 1 187 ? -6.483 3.128 10.494 1.00 94.75 187 GLY A C 1
ATOM 1460 O O . GLY A 1 187 ? -6.089 1.963 10.558 1.00 94.75 187 GLY A O 1
ATOM 1461 N N . ALA A 1 188 ? -6.507 3.938 11.547 1.00 94.38 188 ALA A N 1
ATOM 1462 C CA . ALA A 1 188 ? -6.169 3.508 12.903 1.00 94.38 188 ALA A CA 1
ATOM 1463 C C . ALA A 1 188 ? -6.894 2.211 13.322 1.00 94.38 188 ALA A C 1
ATOM 1465 O O . ALA A 1 188 ? -8.125 2.134 13.258 1.00 94.38 188 ALA A O 1
ATOM 1466 N N . GLY A 1 189 ? -6.142 1.206 13.779 1.00 93.44 189 GLY A N 1
ATOM 1467 C CA . GLY A 1 189 ? -6.687 -0.073 14.251 1.00 93.44 189 GLY A CA 1
ATOM 1468 C C . GLY A 1 189 ? -7.390 -0.914 13.178 1.00 93.44 189 GLY A C 1
ATOM 1469 O O . GLY A 1 189 ? -8.223 -1.751 13.527 1.00 93.44 189 GLY A O 1
ATOM 1470 N N . LYS A 1 190 ? -7.148 -0.652 11.886 1.00 95.19 190 LYS A N 1
ATOM 1471 C CA . LYS A 1 190 ? -7.823 -1.338 10.774 1.00 95.19 190 LYS A CA 1
ATOM 1472 C C . LYS A 1 190 ? -6.934 -2.376 10.108 1.00 95.19 190 LYS A C 1
ATOM 1474 O O . LYS A 1 190 ? -5.715 -2.231 10.046 1.00 95.19 190 LYS A O 1
ATOM 1479 N N . THR A 1 191 ? -7.599 -3.362 9.516 1.00 95.38 191 THR A N 1
ATOM 1480 C CA . THR A 1 191 ? -6.996 -4.356 8.632 1.00 95.38 191 THR A CA 1
ATOM 1481 C C . THR A 1 191 ? -7.658 -4.268 7.270 1.00 95.38 191 THR A C 1
ATOM 1483 O O . THR A 1 191 ? -8.879 -4.141 7.180 1.00 95.38 191 THR A O 1
ATOM 1486 N N . VAL A 1 192 ? -6.851 -4.333 6.218 1.00 95.88 192 VAL A N 1
ATOM 1487 C CA . VAL A 1 192 ? -7.310 -4.381 4.829 1.00 95.88 192 VAL A CA 1
ATOM 1488 C C . VAL A 1 192 ? -6.580 -5.473 4.065 1.00 95.88 192 VAL A C 1
ATOM 1490 O O . VAL A 1 192 ? -5.493 -5.897 4.463 1.00 95.88 192 VAL A O 1
ATOM 1493 N N . GLN A 1 193 ? -7.145 -5.893 2.938 1.00 96.00 193 GLN A N 1
ATOM 1494 C CA . GLN A 1 193 ? -6.495 -6.825 2.027 1.00 96.00 193 GLN A CA 1
ATOM 1495 C C . GLN A 1 193 ? -6.489 -6.283 0.599 1.00 96.00 193 GLN A C 1
ATOM 1497 O O . GLN A 1 193 ? -7.471 -5.722 0.116 1.00 96.00 193 GLN A O 1
ATOM 1502 N N . LEU A 1 194 ? -5.367 -6.472 -0.088 1.00 95.38 194 LEU A N 1
ATOM 1503 C CA . LEU A 1 194 ? -5.210 -6.187 -1.507 1.00 95.38 194 LEU A CA 1
ATOM 1504 C C . LEU A 1 194 ? -4.953 -7.484 -2.254 1.00 95.38 194 LEU A C 1
ATOM 1506 O O . LEU A 1 194 ? -4.137 -8.288 -1.819 1.00 95.38 194 LEU A O 1
ATOM 1510 N N . ALA A 1 195 ? -5.599 -7.643 -3.398 1.00 93.75 195 ALA A N 1
ATOM 1511 C CA . ALA A 1 195 ? -5.255 -8.632 -4.403 1.00 93.75 195 ALA A CA 1
ATOM 1512 C C . ALA A 1 195 ? -4.857 -7.873 -5.674 1.00 93.75 195 ALA A C 1
ATOM 1514 O O . ALA A 1 195 ? -5.648 -7.111 -6.234 1.00 93.75 195 ALA A O 1
ATOM 1515 N N . LEU A 1 196 ? -3.599 -8.005 -6.079 1.00 93.38 196 LEU A N 1
ATOM 1516 C CA . LEU A 1 196 ? -3.004 -7.244 -7.172 1.00 93.38 196 LEU A CA 1
ATOM 1517 C C . LEU A 1 196 ? -2.737 -8.192 -8.334 1.00 93.38 196 LEU A C 1
ATOM 1519 O O . LEU A 1 196 ? -1.812 -9.000 -8.273 1.00 93.38 196 LEU A O 1
ATOM 1523 N N . THR A 1 197 ? -3.541 -8.102 -9.391 1.00 91.69 197 THR A N 1
ATOM 1524 C CA . THR A 1 197 ? -3.349 -8.936 -10.580 1.00 91.69 197 THR A CA 1
ATOM 1525 C C . THR A 1 197 ? -2.129 -8.451 -11.341 1.00 91.69 197 THR A C 1
ATOM 1527 O O . THR A 1 197 ? -2.087 -7.300 -11.797 1.00 91.69 197 THR A O 1
ATOM 1530 N N . THR A 1 198 ? -1.144 -9.326 -11.502 1.00 88.31 198 THR A N 1
ATOM 1531 C CA . THR A 1 198 ? 0.067 -8.978 -12.238 1.00 88.31 198 THR A CA 1
ATOM 1532 C C . THR A 1 198 ? -0.144 -9.197 -13.732 1.00 88.31 198 THR A C 1
ATOM 1534 O O . THR A 1 198 ? -0.897 -10.066 -14.169 1.00 88.31 198 THR A O 1
ATOM 1537 N N . GLY A 1 199 ? 0.439 -8.311 -14.527 1.00 79.88 199 GLY A N 1
ATOM 1538 C CA . GLY A 1 199 ? 0.410 -8.354 -15.979 1.00 79.88 199 GLY A CA 1
ATOM 1539 C C . GLY A 1 199 ? 1.776 -8.701 -16.552 1.00 79.88 199 GLY A C 1
ATOM 1540 O O . GLY A 1 199 ? 2.624 -9.315 -15.905 1.00 79.88 199 GLY A O 1
ATOM 1541 N N . ALA A 1 200 ? 2.005 -8.262 -17.789 1.00 69.94 200 ALA A N 1
ATOM 1542 C CA . ALA A 1 200 ? 3.263 -8.491 -18.480 1.00 69.94 200 ALA A CA 1
ATOM 1543 C C . ALA A 1 200 ? 4.461 -7.950 -17.684 1.00 69.94 200 ALA A C 1
ATOM 1545 O O . ALA A 1 200 ? 4.388 -6.905 -17.018 1.00 69.94 200 ALA A O 1
ATOM 1546 N N . ARG A 1 201 ? 5.589 -8.652 -17.824 1.00 66.69 201 ARG A N 1
ATOM 1547 C CA . ARG A 1 201 ? 6.900 -8.161 -17.404 1.00 66.69 201 ARG A CA 1
ATOM 1548 C C . ARG A 1 201 ? 7.188 -6.833 -18.089 1.00 66.69 201 ARG A C 1
ATOM 1550 O O . ARG A 1 201 ? 6.971 -6.679 -19.291 1.00 66.69 201 ARG A O 1
ATOM 1557 N N . PHE A 1 202 ? 7.663 -5.872 -17.313 1.00 55.78 202 PHE A N 1
ATOM 1558 C CA . PHE A 1 202 ? 7.999 -4.556 -17.822 1.00 55.78 202 PHE A CA 1
ATOM 1559 C C . PHE A 1 202 ? 9.445 -4.564 -18.314 1.00 55.78 202 PHE A C 1
ATOM 1561 O O . PHE A 1 202 ? 10.387 -4.518 -17.528 1.00 55.78 202 PHE A O 1
ATOM 1568 N N . ASP A 1 203 ? 9.632 -4.596 -19.630 1.00 54.38 203 ASP A N 1
ATOM 1569 C CA . ASP A 1 203 ? 10.946 -4.395 -20.231 1.00 54.38 203 ASP A CA 1
ATOM 1570 C C . ASP A 1 203 ? 11.227 -2.890 -20.376 1.00 54.38 203 ASP A C 1
ATOM 1572 O O . ASP A 1 203 ? 10.840 -2.231 -21.349 1.00 54.38 203 ASP A O 1
ATOM 1576 N N . ALA A 1 204 ? 11.909 -2.332 -19.375 1.00 51.31 204 ALA A N 1
ATOM 1577 C CA . ALA A 1 204 ? 12.326 -0.933 -19.375 1.00 51.31 204 ALA A CA 1
ATOM 1578 C C . ALA A 1 204 ? 13.234 -0.587 -20.572 1.00 51.31 204 ALA A C 1
ATOM 1580 O O . ALA A 1 204 ? 13.206 0.550 -21.051 1.00 51.31 204 ALA A O 1
ATOM 1581 N N . THR A 1 205 ? 14.008 -1.551 -21.086 1.00 45.94 205 THR A N 1
ATOM 1582 C CA . THR A 1 205 ? 14.912 -1.360 -22.228 1.00 45.94 205 THR A CA 1
ATOM 1583 C C . THR A 1 205 ? 14.129 -1.112 -23.517 1.00 45.94 205 THR A C 1
ATOM 1585 O O . THR A 1 205 ? 14.532 -0.277 -24.331 1.00 45.94 205 THR A O 1
ATOM 1588 N N . ASN A 1 206 ? 12.972 -1.753 -23.680 1.00 47.88 206 ASN A N 1
ATOM 1589 C CA . ASN A 1 206 ? 12.089 -1.525 -24.824 1.00 47.88 206 ASN A CA 1
ATOM 1590 C C . ASN A 1 206 ? 11.192 -0.282 -24.668 1.00 47.88 206 ASN A C 1
ATOM 1592 O O . ASN A 1 206 ? 10.955 0.426 -25.650 1.00 47.88 206 ASN A O 1
ATOM 1596 N N . ALA A 1 207 ? 10.767 0.063 -23.449 1.00 48.41 207 ALA A N 1
ATOM 1597 C CA . ALA A 1 207 ? 9.974 1.274 -23.197 1.00 48.41 207 ALA A CA 1
ATOM 1598 C C . ALA A 1 207 ? 10.738 2.581 -23.520 1.00 48.41 207 ALA A C 1
ATOM 1600 O O . ALA A 1 207 ? 10.161 3.525 -24.062 1.00 48.41 207 ALA A O 1
ATOM 1601 N N . LEU A 1 208 ? 12.052 2.623 -23.256 1.00 47.75 208 LEU A N 1
ATOM 1602 C CA . LEU A 1 208 ? 12.935 3.746 -23.618 1.00 47.75 208 LEU A CA 1
ATOM 1603 C C . LEU A 1 208 ? 13.165 3.858 -25.137 1.00 47.75 208 LEU A C 1
ATOM 1605 O O . LEU A 1 208 ? 13.218 4.962 -25.687 1.00 47.75 208 LEU A O 1
ATOM 1609 N N . ARG A 1 209 ? 13.242 2.724 -25.849 1.00 44.69 209 ARG A N 1
ATOM 1610 C CA . ARG A 1 209 ? 13.355 2.714 -27.319 1.00 44.69 209 ARG A CA 1
ATOM 1611 C C . ARG A 1 209 ? 12.095 3.259 -27.990 1.00 44.69 209 ARG A C 1
ATOM 1613 O O . ARG A 1 209 ? 12.214 4.017 -28.946 1.00 44.69 209 ARG A O 1
ATOM 1620 N N . ALA A 1 210 ? 10.908 2.961 -27.459 1.00 40.88 210 ALA A N 1
ATOM 1621 C CA . ALA A 1 210 ? 9.646 3.480 -27.991 1.00 40.88 210 ALA A CA 1
ATOM 1622 C C . ALA A 1 210 ? 9.536 5.017 -27.899 1.00 40.88 210 ALA A C 1
ATOM 1624 O O . ALA A 1 210 ? 9.048 5.644 -28.836 1.00 40.88 210 ALA A O 1
ATOM 1625 N N . GLN A 1 211 ? 10.049 5.642 -26.830 1.00 41.25 211 GLN A N 1
ATOM 1626 C CA . GLN A 1 211 ? 10.118 7.111 -26.744 1.00 41.25 211 GLN A CA 1
ATOM 1627 C C . GLN A 1 211 ? 11.151 7.715 -27.706 1.00 41.25 211 GLN A C 1
ATOM 1629 O O . GLN A 1 211 ? 10.937 8.807 -28.226 1.00 41.25 211 GLN A O 1
ATOM 1634 N N . THR A 1 212 ? 12.237 6.997 -28.002 1.00 39.50 212 THR A N 1
ATOM 1635 C CA . THR A 1 212 ? 13.285 7.479 -28.921 1.00 39.50 212 THR A CA 1
ATOM 1636 C C . THR A 1 212 ? 12.844 7.419 -30.394 1.00 39.50 212 THR A C 1
ATOM 1638 O O . THR A 1 212 ? 13.336 8.177 -31.223 1.00 39.50 212 THR A O 1
ATOM 1641 N N . VAL A 1 213 ? 11.872 6.565 -30.739 1.00 43.56 213 VAL A N 1
ATOM 1642 C CA . VAL A 1 213 ? 11.352 6.429 -32.116 1.00 43.56 213 VAL A CA 1
ATOM 1643 C C . VAL A 1 213 ? 10.283 7.487 -32.458 1.00 43.56 213 VAL A C 1
ATOM 1645 O O . VAL A 1 213 ? 9.883 7.614 -33.613 1.00 43.56 213 VAL A O 1
ATOM 1648 N N . VAL A 1 214 ? 9.883 8.346 -31.511 1.00 48.56 214 VAL A N 1
ATOM 1649 C CA . VAL A 1 214 ? 8.970 9.479 -31.765 1.00 48.56 214 VAL A CA 1
ATOM 1650 C C . VAL A 1 214 ? 9.718 10.813 -31.702 1.00 48.56 214 VAL A C 1
ATOM 1652 O O . VAL A 1 214 ? 9.342 11.723 -30.974 1.00 48.56 214 VAL A O 1
ATOM 1655 N N . THR A 1 215 ? 10.805 10.963 -32.463 1.00 44.72 215 THR A N 1
ATOM 1656 C CA . THR A 1 215 ? 11.270 12.286 -32.938 1.00 44.72 215 THR A CA 1
ATOM 1657 C C . THR A 1 215 ? 12.230 12.166 -34.126 1.00 44.72 215 THR A C 1
ATOM 1659 O O . THR A 1 215 ? 13.385 12.572 -34.074 1.00 44.72 215 THR A O 1
ATOM 1662 N N . THR A 1 216 ? 11.770 11.648 -35.265 1.00 45.16 216 THR A N 1
ATOM 1663 C CA . THR A 1 216 ? 12.357 12.060 -36.556 1.00 45.16 216 THR A CA 1
ATOM 1664 C C . THR A 1 216 ? 11.326 11.933 -37.665 1.00 45.16 216 THR A C 1
ATOM 1666 O O . THR A 1 216 ? 11.151 10.886 -38.277 1.00 45.16 216 THR A O 1
ATOM 1669 N N . GL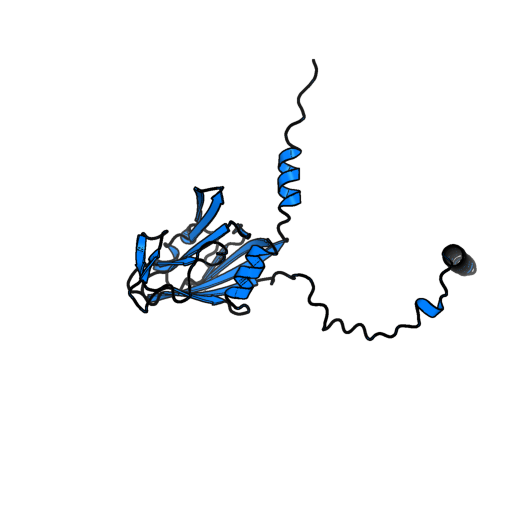Y A 1 217 ? 10.588 13.012 -37.909 1.00 49.59 217 GLY A N 1
ATOM 1670 C CA . GLY A 1 217 ? 9.585 13.012 -38.963 1.00 49.59 217 GLY A CA 1
ATOM 1671 C C . GLY A 1 217 ? 8.940 14.366 -39.199 1.00 49.59 217 GLY A C 1
ATOM 1672 O O . GLY A 1 217 ? 7.732 14.493 -39.020 1.00 49.59 217 GLY A O 1
ATOM 1673 N N . ARG A 1 218 ? 9.704 15.378 -39.643 1.00 37.09 218 ARG A N 1
ATOM 1674 C CA . ARG A 1 218 ? 9.098 16.466 -40.430 1.00 37.09 218 ARG A CA 1
ATOM 1675 C C . ARG A 1 218 ? 10.056 17.150 -41.420 1.00 37.09 218 ARG A C 1
ATOM 1677 O O . ARG A 1 218 ? 10.797 18.051 -41.062 1.00 37.09 218 ARG A O 1
ATOM 1684 N N . LYS A 1 219 ? 9.920 16.678 -42.666 1.00 40.34 219 LYS A N 1
ATOM 1685 C CA . LYS A 1 219 ? 9.939 17.344 -43.986 1.00 40.34 219 LYS A CA 1
ATOM 1686 C C . LYS A 1 219 ? 11.078 18.309 -44.347 1.00 40.34 219 LYS A C 1
ATOM 1688 O O . LYS A 1 219 ? 11.086 19.462 -43.933 1.00 40.34 219 LYS A O 1
ATOM 1693 N N . SER A 1 220 ? 11.898 17.848 -45.291 1.00 40.88 220 SER A N 1
ATOM 1694 C CA . SER A 1 220 ? 12.547 18.675 -46.312 1.00 40.88 220 SER A CA 1
ATOM 1695 C C . SER A 1 220 ? 11.498 19.481 -47.096 1.00 40.88 220 SER A C 1
ATOM 1697 O O . SER A 1 220 ? 10.475 18.916 -47.496 1.00 40.88 220 SER A O 1
ATOM 1699 N N . TYR A 1 221 ? 11.761 20.775 -47.286 1.00 48.00 221 TYR A N 1
ATOM 1700 C CA . TYR A 1 221 ? 11.192 21.600 -48.356 1.00 48.00 221 TYR A CA 1
ATOM 1701 C C . TYR A 1 221 ? 12.228 21.72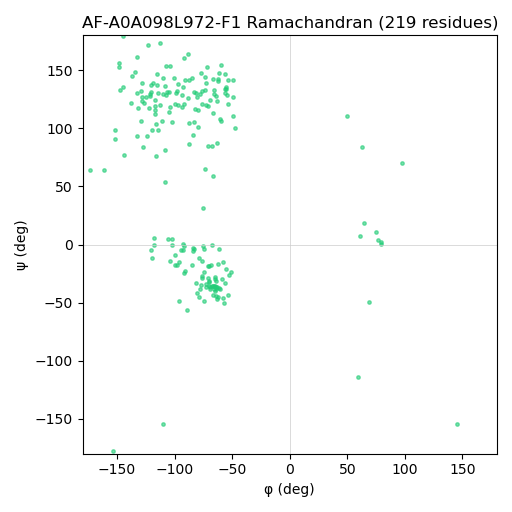8 -49.468 1.00 48.00 221 TYR A C 1
ATOM 1703 O O . TYR A 1 221 ? 13.431 21.780 -49.117 1.00 48.00 221 TYR A O 1
#

Radius of gyration: 26.37 Å; Cα contacts (8 Å, |Δi|>4): 403; chains: 1; bounding box: 50×66×75 Å

Mean predicted aligned error: 15.26 Å

Foldseek 3Di:
DPPVVVVVVVVVVVVVVVVVVVVDDPCVVPVDPPVPPVVPPPDPDPDPQKKKKKKWFQAQAWAKDWQAALPPPADPVRAQDQHPPRRDHHHHPTGMHMDTDPDDSVVSNVCQAPWKWKFQKKKKQQVDPVLLQFWKWKWFDDPPDIDIDIHRNVVAPDPDVPDVRMGIHRRDMDIGHNGMIIIRTHHGRDMMMMMTRIDDTDDPVVVVVVVVVPPDDDDDD

pLDDT: mean 73.05, std 19.66, range [32.41, 96.0]

Nearest PDB structures (foldseek):
  7w4b-assembly1_A  TM=4.399E-01  e=1.438E-01  Cucumis sativus
  7vs6-assembly1_A-2  TM=3.828E-01  e=2.514E-01  Cucumis sativus
  8jmr-assembly1_A  TM=3.543E-01  e=2.377E-01  Asparagus officinalis
  7yaq-assembly1_A-2  TM=3.934E-01  e=4.915E-01  Cucumis sativus
  1ot5-assembly2_B  TM=2.931E-01  e=6.498E-01  Saccharomyces cerevisiae